Protein AF-A0A4Q9Q099-F1 (afdb_monomer)

pLDDT: mean 74.27, std 17.18, range [31.58, 96.56]

InterPro domains:
  IPR025533 Protein of unknown function DUF4419 [PF14388] (43-192)
  IPR025533 Protein of unknown function DUF4419 [PTHR31252] (24-192)

Mean predicted aligned error: 12.37 Å

Structure (mmCIF, N/CA/C/O backbone):
data_AF-A0A4Q9Q099-F1
#
_entry.id   AF-A0A4Q9Q099-F1
#
loop_
_atom_site.group_PDB
_atom_site.id
_atom_site.type_symbol
_atom_site.label_atom_id
_atom_site.label_alt_id
_atom_site.label_comp_id
_atom_site.label_asym_id
_atom_site.label_entity_id
_atom_site.label_seq_id
_atom_site.pdbx_PDB_ins_code
_atom_site.Cartn_x
_atom_site.Cartn_y
_atom_site.Cartn_z
_atom_site.occupancy
_atom_site.B_iso_or_equiv
_atom_site.auth_seq_id
_atom_site.auth_comp_id
_atom_site.auth_asym_id
_atom_site.auth_atom_id
_atom_site.pdbx_PDB_model_num
ATOM 1 N N . ALA A 1 1 ? 18.038 -22.508 12.839 1.00 43.00 1 ALA A N 1
ATOM 2 C CA . ALA A 1 1 ? 18.521 -22.745 11.457 1.00 43.00 1 ALA A CA 1
ATOM 3 C C . ALA A 1 1 ? 18.651 -21.398 10.743 1.00 43.00 1 ALA A C 1
ATOM 5 O O . ALA A 1 1 ? 18.256 -20.403 11.337 1.00 43.00 1 ALA A O 1
ATOM 6 N N . LYS A 1 2 ? 19.184 -21.335 9.512 1.00 40.06 2 LYS A N 1
ATOM 7 C CA . LYS A 1 2 ? 18.968 -20.150 8.663 1.00 40.06 2 LYS A CA 1
ATOM 8 C C . LYS A 1 2 ? 17.548 -20.233 8.101 1.00 40.06 2 LYS A C 1
ATOM 10 O O . LYS A 1 2 ? 17.231 -21.203 7.424 1.00 40.06 2 LYS A O 1
ATOM 15 N N . THR A 1 3 ? 16.726 -19.248 8.424 1.00 54.31 3 THR A N 1
ATOM 16 C CA . THR A 1 3 ? 15.370 -19.016 7.911 1.00 54.31 3 THR A CA 1
ATOM 17 C C . THR A 1 3 ? 15.388 -18.893 6.385 1.00 54.31 3 THR A C 1
ATOM 19 O O . THR A 1 3 ? 16.156 -18.113 5.815 1.00 54.31 3 THR A O 1
ATOM 22 N N . THR A 1 4 ? 14.547 -19.671 5.703 1.00 60.84 4 THR A N 1
ATOM 23 C CA . THR A 1 4 ? 14.434 -19.698 4.234 1.00 60.84 4 THR A CA 1
ATOM 24 C C . THR A 1 4 ? 12.967 -19.673 3.831 1.00 60.84 4 THR A C 1
ATOM 26 O O . THR A 1 4 ? 12.198 -20.510 4.288 1.00 60.84 4 THR A O 1
ATOM 29 N N . GLY A 1 5 ? 12.585 -18.735 2.963 1.00 82.62 5 GLY A N 1
ATOM 30 C CA . GLY A 1 5 ? 11.189 -18.499 2.590 1.00 82.62 5 GLY A CA 1
ATOM 31 C C . GLY A 1 5 ? 10.552 -17.339 3.357 1.00 82.62 5 GLY A C 1
ATOM 32 O O . GLY A 1 5 ? 11.255 -16.458 3.855 1.00 82.62 5 GLY A O 1
ATOM 33 N N . ALA A 1 6 ? 9.220 -17.339 3.449 1.00 86.56 6 ALA A N 1
ATOM 34 C CA . ALA A 1 6 ? 8.431 -16.236 4.009 1.00 86.56 6 ALA A CA 1
ATOM 35 C C . ALA A 1 6 ? 8.790 -15.877 5.468 1.00 86.56 6 ALA A C 1
ATOM 37 O O . ALA A 1 6 ? 8.694 -14.713 5.846 1.00 86.56 6 ALA A O 1
ATOM 38 N N . GLU A 1 7 ? 9.286 -16.830 6.264 1.00 89.00 7 GLU A N 1
ATOM 39 C CA . GLU A 1 7 ? 9.811 -16.568 7.614 1.00 89.00 7 GLU A CA 1
ATOM 40 C C . GLU A 1 7 ? 10.943 -15.531 7.610 1.00 89.00 7 GLU A C 1
ATOM 42 O O . GLU A 1 7 ? 10.960 -14.626 8.440 1.00 89.00 7 GLU A O 1
ATOM 47 N N . ARG A 1 8 ? 11.852 -15.598 6.626 1.00 88.12 8 ARG A N 1
ATOM 48 C CA . ARG A 1 8 ? 12.938 -14.619 6.471 1.00 88.12 8 ARG A CA 1
ATOM 49 C C . ARG A 1 8 ? 12.412 -13.247 6.038 1.00 88.12 8 ARG A C 1
ATOM 51 O O . ARG A 1 8 ? 12.994 -12.229 6.399 1.00 88.12 8 ARG A O 1
ATOM 58 N N . VAL A 1 9 ? 11.315 -13.209 5.279 1.00 88.94 9 VAL A N 1
ATOM 59 C CA . VAL A 1 9 ? 10.650 -11.952 4.896 1.00 88.94 9 VAL A CA 1
ATOM 60 C C . VAL A 1 9 ? 10.053 -11.285 6.138 1.00 88.94 9 VAL A C 1
ATOM 62 O O . VAL A 1 9 ? 10.291 -10.102 6.368 1.00 88.94 9 VAL A O 1
ATOM 65 N N . LEU A 1 10 ? 9.371 -12.059 6.989 1.00 88.38 10 LEU A N 1
ATOM 66 C CA . LEU A 1 10 ? 8.821 -11.594 8.265 1.00 88.38 10 LEU A CA 1
ATOM 67 C C . LEU A 1 10 ? 9.919 -11.149 9.249 1.00 88.38 10 LEU A C 1
ATOM 69 O O . LEU A 1 10 ? 9.796 -10.095 9.868 1.00 88.38 10 LEU A O 1
ATOM 73 N N . GLU A 1 11 ? 11.017 -11.898 9.348 1.00 90.31 11 GLU A N 1
ATOM 74 C CA . GLU A 1 11 ? 12.191 -11.562 10.163 1.00 90.31 11 GLU A CA 1
ATOM 75 C C . GLU A 1 11 ? 12.848 -10.233 9.755 1.00 90.31 11 GLU A C 1
ATOM 77 O O . GLU A 1 11 ? 13.199 -9.422 10.615 1.00 90.31 11 GLU A O 1
ATOM 82 N N . VAL A 1 12 ? 12.989 -9.983 8.449 1.00 88.56 12 VAL A N 1
ATOM 83 C CA . VAL A 1 12 ? 13.643 -8.775 7.917 1.00 88.56 12 VAL A CA 1
ATOM 84 C C . VAL A 1 12 ? 12.689 -7.577 7.809 1.00 88.56 12 VAL A C 1
ATOM 86 O O . VAL A 1 12 ? 13.168 -6.446 7.817 1.00 88.56 12 VAL A O 1
ATOM 89 N N . ALA A 1 13 ? 11.368 -7.776 7.791 1.00 87.62 13 ALA A N 1
ATOM 90 C CA . ALA A 1 13 ? 10.387 -6.684 7.826 1.00 87.62 13 ALA A CA 1
ATOM 91 C C . ALA A 1 13 ? 9.958 -6.286 9.255 1.00 87.62 13 ALA A C 1
ATOM 93 O O . ALA A 1 13 ? 9.818 -5.102 9.557 1.00 87.62 13 ALA A O 1
ATOM 94 N N . ALA A 1 14 ? 9.770 -7.263 10.149 1.00 87.31 14 ALA A N 1
ATOM 95 C CA . ALA A 1 14 ? 9.166 -7.098 11.475 1.00 87.31 14 ALA A CA 1
ATOM 96 C C . ALA A 1 14 ? 9.994 -7.817 12.560 1.00 87.31 14 ALA A C 1
ATOM 98 O O . ALA A 1 14 ? 9.528 -8.719 13.261 1.00 87.31 14 ALA A O 1
ATOM 99 N N . SER A 1 15 ? 11.265 -7.425 12.685 1.00 87.56 15 SER A N 1
ATOM 100 C CA . SER A 1 15 ? 12.277 -8.166 13.461 1.00 87.56 15 SER A CA 1
ATOM 101 C C . SER A 1 15 ? 11.974 -8.287 14.962 1.00 87.56 15 SER A C 1
ATOM 103 O O . SER A 1 15 ? 12.373 -9.266 15.597 1.00 87.56 15 SER A O 1
ATOM 105 N N . ALA A 1 16 ? 11.254 -7.323 15.543 1.00 88.38 16 ALA A N 1
ATOM 106 C CA . ALA A 1 16 ? 10.831 -7.363 16.942 1.00 88.38 16 ALA A CA 1
ATOM 107 C C . ALA A 1 16 ? 9.681 -8.360 17.168 1.00 88.38 16 ALA A C 1
ATOM 109 O O . ALA A 1 16 ? 9.701 -9.120 18.135 1.00 88.38 16 ALA A O 1
ATOM 110 N N . GLN A 1 17 ? 8.713 -8.390 16.249 1.00 86.25 17 GLN A N 1
ATOM 111 C CA . GLN A 1 17 ? 7.561 -9.289 16.261 1.00 86.25 17 GLN A CA 1
ATOM 112 C C . GLN A 1 17 ? 7.982 -10.731 15.954 1.00 86.25 17 GLN A C 1
ATOM 114 O O . GLN A 1 17 ? 7.511 -11.658 16.607 1.00 86.25 17 GLN A O 1
ATOM 119 N N . TRP A 1 18 ? 8.924 -10.929 15.025 1.00 88.25 18 TRP A N 1
ATOM 120 C CA . TRP A 1 18 ? 9.474 -12.247 14.697 1.00 88.25 18 TRP A CA 1
ATOM 121 C C . TRP A 1 18 ? 10.080 -12.956 15.917 1.00 88.25 18 TRP A C 1
ATOM 123 O O . TRP A 1 18 ? 9.808 -14.131 16.132 1.00 88.25 18 TRP A O 1
ATOM 133 N N . ARG A 1 19 ? 10.792 -12.235 16.795 1.00 88.94 19 ARG A N 1
ATOM 134 C CA . ARG A 1 19 ? 11.338 -12.786 18.058 1.00 88.94 19 ARG A CA 1
ATOM 135 C C . ARG A 1 19 ? 10.270 -13.268 19.050 1.00 88.94 19 ARG A C 1
ATOM 137 O O . ARG A 1 19 ? 10.606 -13.976 19.994 1.00 88.94 19 ARG A O 1
ATOM 144 N N . GLN A 1 20 ? 9.014 -12.861 18.866 1.00 90.19 20 GLN A N 1
ATOM 145 C CA . GLN A 1 20 ? 7.857 -13.292 19.659 1.00 90.19 20 GLN A CA 1
ATOM 146 C C . GLN A 1 20 ? 7.001 -14.333 18.910 1.00 90.19 20 GLN A C 1
ATOM 148 O O . GLN A 1 20 ? 6.075 -14.906 19.485 1.00 90.19 20 GLN A O 1
ATOM 153 N N . CYS A 1 21 ? 7.301 -14.598 17.636 1.00 86.81 21 CYS A N 1
ATOM 154 C CA . CYS A 1 21 ? 6.624 -15.590 16.814 1.00 86.81 21 CYS A CA 1
ATOM 155 C C . CYS A 1 21 ? 7.202 -16.989 17.083 1.00 86.81 21 CYS A C 1
ATOM 157 O O . CYS A 1 21 ? 8.417 -17.170 17.121 1.00 86.81 21 CYS A O 1
ATOM 159 N N . ARG A 1 22 ? 6.332 -17.990 17.272 1.00 87.12 22 ARG A N 1
ATOM 160 C CA . ARG A 1 22 ? 6.747 -19.387 17.511 1.00 87.12 22 ARG A CA 1
ATOM 161 C C . ARG A 1 22 ? 6.735 -20.250 16.247 1.00 87.12 22 ARG A C 1
ATOM 163 O O . ARG A 1 22 ? 7.582 -21.124 16.105 1.00 87.12 22 ARG A O 1
ATOM 170 N N . GLU A 1 23 ? 5.738 -20.056 15.389 1.00 86.56 23 GLU A N 1
ATOM 171 C CA . GLU A 1 23 ? 5.536 -20.780 14.131 1.00 86.56 23 GLU A CA 1
ATOM 172 C C . GLU A 1 23 ? 4.776 -19.865 13.155 1.00 86.56 23 GLU A C 1
ATOM 174 O O . GLU A 1 23 ? 3.820 -19.194 13.558 1.00 86.56 23 GLU A O 1
ATOM 179 N N . LEU A 1 24 ? 5.177 -19.830 11.880 1.00 86.50 24 LEU A N 1
ATOM 180 C CA . LEU A 1 24 ? 4.413 -19.161 10.825 1.00 86.50 24 LEU A CA 1
ATOM 181 C C . LEU A 1 24 ? 3.293 -20.100 10.349 1.00 86.50 24 LEU A C 1
ATOM 183 O O . LEU A 1 24 ? 3.561 -21.101 9.693 1.00 86.50 24 LEU A O 1
ATOM 187 N N . LEU A 1 25 ? 2.036 -19.795 10.690 1.00 85.75 25 LEU A N 1
ATOM 188 C CA . LEU A 1 25 ? 0.904 -20.695 10.412 1.00 85.75 25 LEU A CA 1
ATOM 189 C C . LEU A 1 25 ? 0.553 -20.802 8.919 1.00 85.75 25 LEU A C 1
ATOM 191 O O . LEU A 1 25 ? 0.256 -21.894 8.441 1.00 85.75 25 LEU A O 1
ATOM 195 N N . GLN A 1 26 ? 0.557 -19.673 8.204 1.00 85.69 26 GLN A N 1
ATOM 196 C CA . GLN A 1 26 ? 0.295 -19.552 6.765 1.00 85.69 26 GLN A CA 1
ATOM 197 C C . GLN A 1 26 ? 0.994 -18.301 6.211 1.00 85.69 26 GLN A C 1
ATOM 199 O O . GLN A 1 26 ? 1.337 -17.387 6.961 1.00 85.69 26 GLN A O 1
ATOM 204 N N . THR A 1 27 ? 1.152 -18.237 4.889 1.00 86.62 27 THR A N 1
ATOM 205 C CA . THR A 1 27 ? 1.602 -17.050 4.147 1.00 86.62 27 THR A CA 1
ATOM 206 C C . THR A 1 27 ? 0.806 -16.918 2.848 1.00 86.62 27 THR A C 1
ATOM 208 O O . THR A 1 27 ? 0.347 -17.922 2.306 1.00 86.62 27 THR A O 1
ATOM 211 N N . SER A 1 28 ? 0.643 -15.692 2.349 1.00 86.06 28 SER A N 1
ATOM 212 C CA . SER A 1 28 ? 0.123 -15.406 1.003 1.00 86.06 28 SER A CA 1
ATOM 213 C C . SER A 1 28 ? 1.225 -15.140 -0.029 1.00 86.06 28 SER A C 1
ATOM 215 O O . SER A 1 28 ? 0.910 -14.913 -1.189 1.00 86.06 28 SER A O 1
ATOM 217 N N . ILE A 1 29 ? 2.494 -15.126 0.395 1.00 88.00 29 ILE A N 1
ATOM 218 C CA . ILE A 1 29 ? 3.663 -14.960 -0.479 1.00 88.00 29 ILE A CA 1
ATOM 219 C C . ILE A 1 29 ? 3.903 -16.282 -1.214 1.00 88.00 29 ILE A C 1
ATOM 221 O O . ILE A 1 29 ? 4.114 -17.306 -0.554 1.00 88.00 29 ILE A O 1
ATOM 225 N N . ALA A 1 30 ? 3.894 -16.265 -2.545 1.00 87.69 30 ALA A N 1
ATOM 226 C CA . ALA A 1 30 ? 4.178 -17.443 -3.352 1.00 87.69 30 ALA A CA 1
ATOM 227 C C . ALA A 1 30 ? 5.699 -17.714 -3.419 1.00 87.69 30 ALA A C 1
ATOM 229 O O . ALA A 1 30 ? 6.499 -16.782 -3.272 1.00 87.69 30 ALA A O 1
ATOM 230 N N . PRO A 1 31 ? 6.146 -18.971 -3.614 1.00 85.31 31 PRO A N 1
ATOM 231 C CA . PRO A 1 31 ? 7.570 -19.299 -3.731 1.00 85.31 31 PRO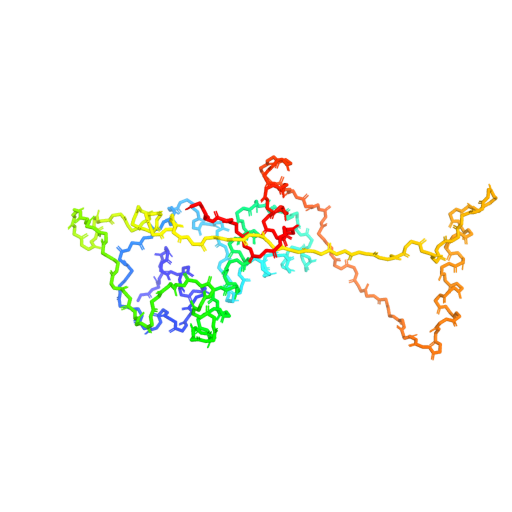 A CA 1
ATOM 232 C C . PRO A 1 31 ? 8.335 -18.468 -4.776 1.00 85.31 31 PRO A C 1
ATOM 234 O O . PRO A 1 31 ? 9.493 -18.117 -4.556 1.00 85.31 31 PRO A O 1
ATOM 237 N N . GLU A 1 32 ? 7.676 -18.134 -5.882 1.00 87.06 32 GLU A N 1
ATOM 238 C CA . GLU A 1 32 ? 8.164 -17.318 -6.995 1.00 87.06 32 GLU A CA 1
ATOM 239 C C . GLU A 1 32 ? 8.356 -15.828 -6.651 1.00 87.06 32 GLU A C 1
ATOM 241 O O . GLU A 1 32 ? 9.240 -15.186 -7.217 1.00 87.06 32 GLU A O 1
ATOM 246 N N . ASP A 1 33 ? 7.618 -15.281 -5.679 1.00 85.94 33 ASP A N 1
ATOM 247 C CA . ASP A 1 33 ? 7.778 -13.884 -5.242 1.00 85.94 33 ASP A CA 1
ATOM 248 C C . ASP A 1 33 ? 9.082 -13.679 -4.445 1.00 85.94 33 ASP A C 1
ATOM 250 O O . ASP A 1 33 ? 9.664 -12.589 -4.421 1.00 85.94 33 ASP A O 1
ATOM 254 N N . LEU A 1 34 ? 9.555 -14.733 -3.767 1.00 85.69 34 LEU A N 1
ATOM 255 C CA . LEU A 1 34 ? 10.629 -14.676 -2.766 1.00 85.69 34 LEU A CA 1
ATOM 256 C C . LEU A 1 34 ? 11.986 -14.208 -3.309 1.00 85.69 34 LEU A C 1
ATOM 258 O O . LEU A 1 34 ? 12.805 -13.728 -2.525 1.00 85.69 34 LEU A O 1
ATOM 262 N N . SER A 1 35 ? 12.254 -14.355 -4.611 1.00 84.44 35 SER A N 1
ATOM 263 C CA . SER A 1 35 ? 13.486 -13.843 -5.232 1.00 84.44 35 SER A CA 1
ATOM 264 C C . SER A 1 35 ? 13.453 -12.335 -5.475 1.00 84.44 35 SER A C 1
ATOM 266 O O . SER A 1 35 ? 14.510 -11.713 -5.577 1.00 84.44 35 SER A O 1
ATOM 268 N N . ASN A 1 36 ? 12.254 -11.759 -5.579 1.00 84.50 36 ASN A N 1
ATOM 269 C CA . ASN A 1 36 ? 12.029 -10.391 -6.045 1.00 84.50 36 ASN A CA 1
ATOM 270 C C . ASN A 1 36 ? 11.651 -9.456 -4.882 1.00 84.50 36 ASN A C 1
ATOM 272 O O . ASN A 1 36 ? 11.916 -8.255 -4.934 1.00 84.50 36 ASN A O 1
ATOM 276 N N . LEU A 1 37 ? 11.083 -10.006 -3.804 1.00 86.81 37 LEU A N 1
ATOM 277 C CA . LEU A 1 37 ? 10.764 -9.281 -2.576 1.00 86.81 37 LEU A CA 1
ATOM 278 C C . LEU A 1 37 ? 12.025 -8.814 -1.830 1.00 86.81 37 LEU A C 1
ATOM 280 O O . LEU A 1 37 ? 12.780 -9.621 -1.285 1.00 86.81 37 LEU A O 1
ATOM 284 N N . GLN A 1 38 ? 12.197 -7.495 -1.709 1.00 86.69 38 GLN A N 1
ATOM 285 C CA . GLN A 1 38 ? 13.147 -6.882 -0.774 1.00 86.69 38 GLN A CA 1
ATOM 286 C C . GLN A 1 38 ? 12.403 -6.338 0.460 1.00 86.69 38 GLN A C 1
ATOM 288 O O . GLN A 1 38 ? 11.899 -5.216 0.419 1.00 86.69 38 GLN A O 1
ATOM 293 N N . PRO A 1 39 ? 12.297 -7.110 1.562 1.00 84.69 39 PRO A N 1
ATOM 294 C CA . PRO A 1 39 ? 11.713 -6.617 2.807 1.00 84.69 39 PRO A CA 1
ATOM 295 C C . PRO A 1 39 ? 12.540 -5.470 3.400 1.00 84.69 39 PRO A C 1
ATOM 297 O O . PRO A 1 39 ? 13.758 -5.578 3.543 1.00 84.69 39 PRO A O 1
ATOM 300 N N . ALA A 1 40 ? 11.853 -4.404 3.806 1.00 83.19 40 ALA A N 1
ATOM 301 C CA . ALA A 1 40 ? 12.411 -3.270 4.536 1.00 83.19 40 ALA A CA 1
ATOM 302 C C . ALA A 1 40 ? 11.832 -3.210 5.960 1.00 83.19 40 ALA A C 1
ATOM 304 O O . ALA A 1 40 ? 10.688 -3.606 6.184 1.00 83.19 40 ALA A O 1
ATOM 305 N N . GLN A 1 41 ? 12.599 -2.683 6.919 1.00 78.31 41 GLN A N 1
ATOM 306 C CA . GLN A 1 41 ? 12.070 -2.330 8.243 1.00 78.31 41 GLN A CA 1
ATOM 307 C C . GLN A 1 41 ? 11.266 -1.023 8.126 1.00 78.31 41 GLN A C 1
ATOM 309 O O . GLN A 1 41 ? 11.755 -0.048 7.557 1.00 78.31 41 GLN A O 1
ATOM 314 N N . GLY A 1 42 ? 10.064 -0.976 8.706 1.00 78.25 42 GLY A N 1
ATOM 315 C CA . GLY A 1 42 ? 9.206 0.216 8.690 1.00 78.25 42 GLY A CA 1
ATOM 316 C C . GLY A 1 42 ? 8.181 0.215 7.551 1.00 78.25 42 GLY A C 1
ATOM 317 O O . GLY A 1 42 ? 7.582 -0.815 7.251 1.00 78.25 42 GLY A O 1
ATOM 318 N N . ASN A 1 43 ? 7.917 1.379 6.950 1.00 81.69 43 ASN A N 1
ATOM 319 C CA . ASN A 1 43 ? 6.912 1.510 5.892 1.00 81.69 43 ASN A CA 1
ATOM 320 C C . ASN A 1 43 ? 7.511 1.152 4.517 1.00 81.69 43 ASN A C 1
ATOM 322 O O . ASN A 1 43 ? 8.306 1.911 3.962 1.00 81.69 43 ASN A O 1
ATOM 326 N N . GLY A 1 44 ? 7.105 0.002 3.971 1.00 86.94 44 GLY A N 1
ATOM 327 C CA . GLY A 1 44 ? 7.645 -0.531 2.716 1.00 86.94 44 GLY A CA 1
ATOM 328 C C . GLY A 1 44 ? 7.407 0.353 1.488 1.00 86.94 44 GLY A C 1
ATOM 329 O O . GLY A 1 44 ? 8.284 0.431 0.636 1.00 86.94 44 GLY A O 1
ATOM 330 N N . PHE A 1 45 ? 6.281 1.069 1.411 1.00 89.50 45 PHE A N 1
ATOM 331 C CA . PHE A 1 45 ? 5.998 1.994 0.307 1.00 89.50 45 PHE A CA 1
ATOM 332 C C . PHE A 1 45 ? 6.922 3.213 0.345 1.00 89.50 45 PHE A C 1
ATOM 334 O O . PHE A 1 45 ? 7.552 3.540 -0.659 1.00 89.50 45 PHE A O 1
ATOM 341 N N . VAL A 1 46 ? 7.079 3.845 1.513 1.00 89.69 46 VAL A N 1
ATOM 342 C CA . VAL A 1 46 ? 7.995 4.983 1.676 1.00 89.69 46 VAL A CA 1
ATOM 343 C C . VAL A 1 46 ? 9.432 4.571 1.360 1.00 89.69 46 VAL A C 1
ATOM 345 O O . VAL A 1 46 ? 10.094 5.277 0.604 1.00 89.69 46 VAL A O 1
ATOM 348 N N . GLU A 1 47 ? 9.920 3.423 1.847 1.00 90.44 47 GLU A N 1
ATOM 349 C CA . GLU A 1 47 ? 11.289 3.003 1.516 1.00 90.44 47 GLU A CA 1
ATOM 350 C C . GLU A 1 47 ? 11.436 2.497 0.068 1.00 90.44 47 GLU A C 1
ATOM 352 O O . GLU A 1 47 ? 12.524 2.621 -0.489 1.00 90.44 47 GLU A O 1
ATOM 357 N N . ALA A 1 48 ? 10.371 2.035 -0.598 1.00 92.38 48 ALA A N 1
ATOM 358 C CA . ALA A 1 48 ? 10.385 1.765 -2.040 1.00 92.38 48 ALA A CA 1
ATOM 359 C C . ALA A 1 48 ? 10.522 3.061 -2.861 1.00 92.38 48 ALA A C 1
ATOM 361 O O . ALA A 1 48 ? 11.411 3.151 -3.711 1.00 92.38 48 ALA A O 1
ATOM 362 N N . VAL A 1 49 ? 9.720 4.093 -2.560 1.00 91.75 49 VAL A N 1
ATOM 363 C CA . VAL A 1 49 ? 9.819 5.428 -3.186 1.00 91.75 49 VAL A CA 1
ATOM 364 C C . VAL A 1 49 ? 11.198 6.038 -2.928 1.00 91.75 49 VAL A C 1
ATOM 366 O O . VAL A 1 49 ? 11.872 6.479 -3.861 1.00 91.75 49 VAL A O 1
ATOM 369 N N . LEU A 1 50 ? 11.661 6.008 -1.675 1.00 90.31 50 LEU A N 1
ATOM 370 C CA . LEU A 1 50 ? 12.980 6.503 -1.298 1.00 90.31 50 LEU A CA 1
ATOM 371 C C . LEU A 1 50 ? 14.102 5.702 -1.967 1.00 90.31 50 LEU A C 1
ATOM 373 O O . LEU A 1 50 ? 15.068 6.305 -2.417 1.00 90.31 50 LEU A O 1
ATOM 377 N N . THR A 1 51 ? 13.998 4.376 -2.081 1.00 90.00 51 THR A N 1
ATOM 378 C CA . THR A 1 51 ? 14.990 3.552 -2.794 1.00 90.00 51 THR A CA 1
ATOM 379 C C . THR A 1 51 ? 15.031 3.904 -4.277 1.00 90.00 51 THR A C 1
ATOM 381 O O . THR A 1 51 ? 16.121 4.095 -4.814 1.00 90.00 51 THR A O 1
ATOM 384 N N . ALA A 1 52 ? 13.875 4.055 -4.930 1.00 91.50 52 ALA A N 1
ATOM 385 C CA . ALA A 1 52 ? 13.804 4.442 -6.335 1.00 91.50 52 ALA A CA 1
ATOM 386 C C . ALA A 1 52 ? 14.406 5.834 -6.581 1.00 91.50 52 ALA A C 1
ATOM 388 O O . ALA A 1 52 ? 15.192 6.002 -7.511 1.00 91.50 52 ALA A O 1
ATOM 389 N N . TYR A 1 53 ? 14.127 6.794 -5.695 1.00 88.19 53 TYR A N 1
ATOM 390 C CA . TYR A 1 53 ? 14.701 8.140 -5.718 1.00 88.19 53 TYR A CA 1
ATOM 391 C C . TYR A 1 53 ? 16.222 8.145 -5.471 1.00 88.19 53 TYR A C 1
ATOM 393 O O . TYR A 1 53 ? 16.969 8.726 -6.256 1.00 88.19 53 TYR A O 1
ATOM 401 N N . LYS A 1 54 ? 16.697 7.445 -4.426 1.00 86.19 54 LYS A N 1
ATOM 402 C CA . LYS A 1 54 ? 18.122 7.312 -4.051 1.00 86.19 54 LYS A CA 1
ATOM 403 C C . LYS A 1 54 ? 18.964 6.576 -5.106 1.00 86.19 54 LYS A C 1
ATOM 405 O O . LYS A 1 54 ? 20.176 6.763 -5.129 1.00 86.19 54 LYS A O 1
ATOM 410 N N . ARG A 1 55 ? 18.365 5.679 -5.904 1.00 88.19 55 ARG A N 1
ATOM 411 C CA . ARG A 1 55 ? 19.081 4.763 -6.821 1.00 88.19 55 ARG A CA 1
ATOM 412 C C . ARG A 1 55 ? 18.718 4.910 -8.298 1.00 88.19 55 ARG A C 1
ATOM 414 O O . ARG A 1 55 ? 19.191 4.115 -9.103 1.00 88.19 55 ARG A O 1
ATOM 421 N N . HIS A 1 56 ? 17.890 5.888 -8.656 1.00 89.38 56 HIS A N 1
ATOM 422 C CA . HIS A 1 56 ? 17.388 6.077 -10.019 1.00 89.38 56 HIS A CA 1
ATOM 423 C C . HIS A 1 56 ? 16.712 4.822 -10.604 1.00 89.38 56 HIS A C 1
ATOM 425 O O . HIS A 1 56 ? 16.921 4.471 -11.764 1.00 89.38 56 HIS A O 1
ATOM 431 N N . HIS A 1 57 ? 15.893 4.123 -9.812 1.00 92.69 57 HIS A N 1
ATOM 432 C CA . HIS A 1 57 ? 15.062 3.042 -10.350 1.00 92.69 57 HIS A CA 1
ATOM 433 C C . HIS A 1 57 ? 13.774 3.616 -10.948 1.00 92.69 57 HIS A C 1
ATOM 435 O O . HIS A 1 57 ? 13.175 4.529 -10.378 1.00 92.69 57 HIS A O 1
ATOM 441 N N . HIS A 1 58 ? 13.305 3.031 -12.051 1.00 94.75 58 HIS A N 1
ATOM 442 C CA . HIS A 1 58 ? 11.924 3.210 -12.497 1.00 94.75 58 HIS A CA 1
ATOM 443 C C . HIS A 1 58 ? 10.982 2.697 -11.402 1.00 94.75 58 HIS A C 1
ATOM 445 O O . HIS A 1 58 ? 11.141 1.571 -10.925 1.00 94.75 58 HIS A O 1
ATOM 451 N N . LEU A 1 59 ? 10.033 3.528 -10.979 1.00 95.44 59 LEU A N 1
ATOM 452 C CA . LEU A 1 59 ? 9.112 3.206 -9.895 1.00 95.44 59 LEU A CA 1
ATOM 453 C C . LEU A 1 59 ? 7.779 2.752 -10.483 1.00 95.44 59 LEU A C 1
ATOM 455 O O . LEU A 1 59 ? 7.108 3.531 -11.155 1.00 95.44 59 LEU A O 1
ATOM 459 N N . VAL A 1 60 ? 7.386 1.512 -10.211 1.00 96.25 60 VAL A N 1
ATOM 460 C CA . VAL A 1 60 ? 6.034 1.020 -10.500 1.00 96.25 60 VAL A CA 1
ATOM 461 C C . VAL A 1 60 ? 5.191 1.171 -9.235 1.00 96.25 60 VAL A C 1
ATOM 463 O O . VAL A 1 60 ? 5.674 0.858 -8.147 1.00 96.25 60 VAL A O 1
ATOM 466 N N . ILE A 1 61 ? 3.963 1.675 -9.366 1.00 95.00 61 ILE A N 1
ATOM 467 C CA . ILE A 1 61 ? 3.013 1.825 -8.256 1.00 95.00 61 ILE A CA 1
ATOM 468 C C . ILE A 1 61 ? 1.628 1.367 -8.710 1.00 95.00 61 ILE A C 1
ATOM 470 O O . ILE A 1 61 ? 1.150 1.798 -9.762 1.00 95.00 61 ILE A O 1
ATOM 474 N N . ARG A 1 62 ? 0.944 0.563 -7.894 1.00 95.62 62 ARG A N 1
ATOM 475 C CA . ARG A 1 62 ? -0.484 0.256 -8.047 1.00 95.62 62 ARG A CA 1
ATOM 476 C C . ARG A 1 62 ? -1.356 1.163 -7.170 1.00 95.62 62 ARG A C 1
ATOM 478 O O . ARG A 1 62 ? -0.900 1.610 -6.114 1.00 95.62 62 ARG A O 1
ATOM 485 N N . PRO A 1 63 ? -2.645 1.355 -7.513 1.00 92.00 63 PRO A N 1
ATOM 486 C CA . PRO A 1 63 ? -3.601 2.027 -6.632 1.00 92.00 63 PRO A CA 1
ATOM 487 C C . PRO A 1 63 ? -3.671 1.357 -5.250 1.00 92.00 63 PRO A C 1
ATOM 489 O O . PRO A 1 63 ? -3.799 2.034 -4.230 1.00 92.00 63 PRO A O 1
ATOM 492 N N . ASP A 1 64 ? -3.525 0.028 -5.210 1.00 92.06 64 ASP A N 1
ATOM 493 C CA . ASP A 1 64 ? -3.493 -0.764 -3.979 1.00 92.06 64 ASP A CA 1
ATOM 494 C C . ASP A 1 64 ? -2.340 -0.369 -3.044 1.00 92.06 64 ASP A C 1
ATOM 496 O O . ASP A 1 64 ? -2.565 -0.210 -1.846 1.00 92.06 64 ASP A O 1
ATOM 500 N N . ASP A 1 65 ? -1.124 -0.173 -3.568 1.00 91.38 65 ASP A N 1
ATOM 501 C CA . ASP A 1 65 ? 0.075 0.094 -2.759 1.00 91.38 65 ASP A CA 1
ATOM 502 C C . ASP A 1 65 ? -0.051 1.429 -2.015 1.00 91.38 65 ASP A C 1
ATOM 504 O O . ASP A 1 65 ? 0.221 1.529 -0.813 1.00 91.38 65 ASP A O 1
ATOM 508 N N . ALA A 1 66 ? -0.530 2.452 -2.727 1.00 88.25 66 ALA A N 1
ATOM 509 C CA . ALA A 1 66 ? -0.821 3.764 -2.166 1.00 88.25 66 ALA A CA 1
ATOM 510 C C . ALA A 1 66 ? -1.967 3.687 -1.140 1.00 88.25 66 ALA A C 1
ATOM 512 O O . ALA A 1 66 ? -1.838 4.193 -0.022 1.00 88.25 66 ALA A O 1
ATOM 513 N N . TRP A 1 67 ? -3.069 3.007 -1.474 1.00 88.50 67 TRP A N 1
ATOM 514 C CA . TRP A 1 67 ? -4.242 2.909 -0.602 1.00 88.50 67 TRP A CA 1
ATOM 515 C C . TRP A 1 67 ? -3.967 2.120 0.689 1.00 88.50 67 TRP A C 1
ATOM 517 O O . TRP A 1 67 ? -4.335 2.568 1.776 1.00 88.50 67 TRP A O 1
ATOM 527 N N . ILE A 1 68 ? -3.255 0.992 0.608 1.00 87.75 68 ILE A N 1
ATOM 528 C CA . ILE A 1 68 ? -2.827 0.203 1.776 1.00 87.75 68 ILE A CA 1
ATOM 529 C C . ILE A 1 68 ? -1.886 1.025 2.666 1.00 87.75 68 ILE A C 1
ATOM 531 O O . ILE A 1 68 ? -1.979 0.949 3.894 1.00 87.75 68 ILE A O 1
ATOM 535 N N . SER A 1 69 ? -1.022 1.854 2.079 1.00 85.25 69 SER A N 1
ATOM 536 C CA . SER A 1 69 ? -0.101 2.717 2.831 1.00 85.25 69 SER A CA 1
ATOM 537 C C . SER A 1 69 ? -0.825 3.820 3.605 1.00 85.25 69 SER A C 1
ATOM 539 O O . SER A 1 69 ? -0.509 4.044 4.776 1.00 85.25 69 SER A O 1
ATOM 541 N N . ILE A 1 70 ? -1.840 4.443 2.998 1.00 83.69 70 ILE A N 1
ATOM 542 C CA . ILE A 1 70 ? -2.735 5.409 3.658 1.00 83.69 70 ILE A CA 1
ATOM 543 C C . ILE A 1 70 ? -3.500 4.726 4.801 1.00 83.69 70 ILE A C 1
ATOM 545 O O . ILE A 1 70 ? -3.448 5.184 5.945 1.00 83.69 70 ILE A O 1
ATOM 549 N N . LEU A 1 71 ? -4.145 3.585 4.526 1.00 83.50 71 LEU A N 1
ATOM 550 C CA . LEU A 1 71 ? -4.894 2.825 5.534 1.00 83.50 71 LEU A CA 1
ATOM 551 C C . LEU A 1 71 ? -4.014 2.336 6.694 1.00 83.50 71 LEU A C 1
ATOM 553 O O . LEU A 1 71 ? -4.489 2.271 7.825 1.00 83.50 71 LEU A O 1
ATOM 557 N N . SER A 1 72 ? -2.737 2.032 6.448 1.00 82.00 72 SER A N 1
ATOM 558 C CA . SER A 1 72 ? -1.797 1.612 7.495 1.00 82.00 72 SER A CA 1
ATOM 559 C C . SER A 1 72 ? -1.543 2.723 8.517 1.00 82.00 72 SER A C 1
ATOM 561 O O . SER A 1 72 ? -1.578 2.464 9.720 1.00 82.00 72 SER A O 1
ATOM 563 N N . GLN A 1 73 ? -1.346 3.966 8.060 1.00 80.88 73 GLN A N 1
ATOM 564 C CA . GLN A 1 73 ? -1.152 5.112 8.957 1.00 80.88 73 GLN A CA 1
ATOM 565 C C . GLN A 1 73 ? -2.452 5.497 9.674 1.00 80.88 73 GLN A C 1
ATOM 567 O O . GLN A 1 73 ? -2.446 5.699 10.890 1.00 80.88 73 GLN A O 1
ATOM 572 N N . LEU A 1 74 ? -3.581 5.501 8.953 1.00 79.94 74 LEU A N 1
ATOM 573 C CA . LEU A 1 74 ? -4.905 5.712 9.545 1.00 79.94 74 LEU A CA 1
ATOM 574 C C . LEU A 1 74 ? -5.190 4.686 10.653 1.00 79.94 74 LEU A C 1
ATOM 576 O O . LEU A 1 74 ? -5.648 5.055 11.729 1.00 79.94 74 LEU A O 1
ATOM 580 N N . ASN A 1 75 ? -4.860 3.410 10.435 1.00 80.19 75 ASN A N 1
ATOM 581 C CA . ASN A 1 75 ? -5.024 2.358 11.434 1.00 80.19 75 ASN A CA 1
ATOM 582 C C . ASN A 1 75 ? -4.192 2.612 12.705 1.00 80.19 75 ASN A C 1
ATOM 584 O O . ASN A 1 75 ? -4.712 2.411 13.802 1.00 80.19 75 ASN A O 1
ATOM 588 N N . PHE A 1 76 ? -2.938 3.068 12.600 1.00 80.31 76 PHE A N 1
ATOM 589 C CA . PHE A 1 76 ? -2.149 3.410 13.792 1.00 80.31 76 PHE A CA 1
ATOM 590 C C . PHE A 1 76 ? -2.782 4.563 14.582 1.00 80.31 76 PHE A C 1
ATOM 592 O O . PHE A 1 76 ? -2.940 4.445 15.797 1.00 80.31 76 PHE A O 1
ATOM 599 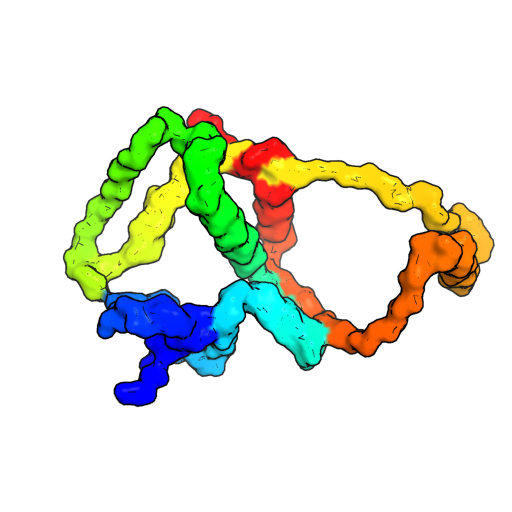N N . TYR A 1 77 ? -3.215 5.625 13.897 1.00 78.75 77 TYR A N 1
ATOM 600 C CA . TYR A 1 77 ? -3.883 6.765 14.530 1.00 78.75 77 TYR A CA 1
ATOM 601 C C . TYR A 1 77 ? -5.203 6.363 15.212 1.00 78.75 77 TYR A C 1
ATOM 603 O O . TYR A 1 77 ? -5.414 6.658 16.388 1.00 78.75 77 TYR A O 1
ATOM 611 N N . VAL A 1 78 ? -6.055 5.598 14.520 1.00 76.31 78 VAL A N 1
ATOM 612 C CA . VAL A 1 78 ? -7.348 5.129 15.050 1.00 76.31 78 VAL A CA 1
ATOM 613 C C . VAL A 1 78 ? -7.183 4.204 16.259 1.00 76.31 78 VAL A C 1
ATOM 615 O O . VAL A 1 78 ? -7.993 4.267 17.178 1.00 76.31 78 VAL A O 1
ATOM 618 N N . ASN A 1 79 ? -6.134 3.374 16.313 1.00 79.94 79 ASN A N 1
ATOM 619 C CA . ASN A 1 79 ? -5.873 2.536 17.491 1.00 79.94 79 ASN A CA 1
ATOM 620 C C . ASN A 1 79 ? -5.286 3.328 18.673 1.00 79.94 79 ASN A C 1
ATOM 622 O O . ASN A 1 79 ? -5.560 2.970 19.818 1.00 79.94 79 ASN A O 1
ATOM 626 N N . ALA A 1 80 ? -4.513 4.391 18.424 1.00 84.00 80 ALA A N 1
ATOM 627 C CA . ALA A 1 80 ? -3.995 5.265 19.479 1.00 84.00 80 ALA A CA 1
ATOM 628 C C . ALA A 1 80 ? -5.108 6.105 20.137 1.00 84.00 80 ALA A C 1
ATOM 630 O O . ALA A 1 80 ? -5.149 6.216 21.359 1.00 84.00 80 ALA A O 1
ATOM 631 N N . HIS A 1 81 ? -6.046 6.617 19.335 1.00 78.38 81 HIS A N 1
ATOM 632 C CA . HIS A 1 81 ? -7.138 7.506 19.759 1.00 78.38 81 HIS A CA 1
ATOM 633 C C . HIS A 1 81 ? -8.510 6.796 19.793 1.00 78.38 81 HIS A C 1
ATOM 635 O O . HIS A 1 81 ? -9.555 7.392 19.532 1.00 78.38 81 HIS A O 1
ATOM 641 N N . ALA A 1 82 ? -8.522 5.492 20.092 1.00 76.56 82 ALA A N 1
ATOM 642 C CA . ALA A 1 82 ? -9.671 4.609 19.853 1.00 76.56 82 ALA A CA 1
ATOM 643 C C . ALA A 1 82 ? -10.967 4.977 20.603 1.00 76.56 82 ALA A C 1
ATOM 645 O O . ALA A 1 82 ? -12.058 4.681 20.115 1.00 76.56 82 ALA A O 1
ATOM 646 N N . GLU A 1 83 ? -10.870 5.605 21.779 1.00 81.25 83 GLU A N 1
ATOM 647 C CA . GLU A 1 83 ? -12.043 6.055 22.543 1.00 81.25 83 GLU A CA 1
ATOM 648 C C . GLU A 1 83 ? -12.501 7.463 22.132 1.00 81.25 83 GLU A C 1
ATOM 650 O O . GLU A 1 83 ? -13.704 7.696 22.031 1.00 81.25 83 GLU A O 1
ATOM 655 N N . GLU A 1 84 ? -11.569 8.368 21.806 1.00 82.50 84 GLU A N 1
ATOM 656 C CA . GLU A 1 84 ? -11.862 9.705 21.257 1.00 82.50 84 GLU A CA 1
ATOM 657 C C . GLU A 1 84 ? -12.616 9.597 19.923 1.00 82.50 84 GLU A C 1
ATOM 659 O O . GLU A 1 84 ? -13.605 10.287 19.687 1.00 82.50 84 GLU A O 1
ATOM 664 N N . LEU A 1 85 ? -12.177 8.670 19.068 1.00 71.06 85 LEU A N 1
ATOM 665 C CA . LEU A 1 85 ? -12.726 8.443 17.733 1.00 71.06 85 LEU A CA 1
ATOM 666 C C . LEU A 1 85 ? -13.886 7.434 17.709 1.00 71.06 85 LEU A C 1
ATOM 668 O O . LEU A 1 85 ? -14.447 7.178 16.642 1.00 71.06 85 LEU A O 1
ATOM 672 N N . ARG A 1 86 ? -14.276 6.848 18.853 1.00 70.69 86 ARG A N 1
ATOM 673 C CA . ARG A 1 86 ? -15.267 5.755 18.924 1.00 70.69 86 ARG A CA 1
ATOM 674 C C . ARG A 1 86 ? -16.565 6.088 18.186 1.00 70.69 86 ARG A C 1
ATOM 676 O O . ARG A 1 86 ? -17.056 5.264 17.416 1.00 70.69 86 ARG A O 1
ATOM 683 N N . SER A 1 87 ? -17.091 7.291 18.402 1.00 69.88 87 SER A N 1
ATOM 684 C CA . SER A 1 87 ? -18.328 7.807 17.796 1.00 69.88 87 SER A CA 1
ATOM 685 C C . SER A 1 87 ? -18.286 7.890 16.266 1.00 69.88 87 SER A C 1
ATOM 687 O O . SER A 1 87 ? -19.334 7.798 15.632 1.00 69.88 87 SER A O 1
ATOM 689 N N . HIS A 1 88 ? -17.097 8.018 15.670 1.00 65.44 88 HIS A N 1
ATOM 690 C CA . HIS A 1 88 ? -16.910 8.080 14.219 1.00 65.44 88 HIS A CA 1
ATOM 691 C C . HIS A 1 88 ? -16.909 6.692 13.556 1.00 65.44 88 HIS A C 1
ATOM 693 O O . HIS A 1 88 ? -17.151 6.599 12.355 1.00 65.44 88 HIS A O 1
ATOM 699 N N . PHE A 1 89 ? -16.668 5.616 14.320 1.00 66.56 89 PHE A N 1
ATOM 700 C CA . PHE A 1 89 ? -16.506 4.259 13.781 1.00 66.56 89 PHE A CA 1
ATOM 701 C C . PHE A 1 89 ? -17.548 3.241 14.272 1.00 66.56 89 PHE A C 1
ATOM 703 O O . PHE A 1 89 ? -17.936 2.360 13.501 1.00 66.56 89 PHE A O 1
ATOM 710 N N . VAL A 1 90 ? -18.020 3.317 15.526 1.00 61.94 90 VAL A N 1
ATOM 711 C CA . VAL A 1 90 ? -18.962 2.334 16.099 1.00 61.94 90 VAL A CA 1
ATOM 712 C C . VAL A 1 90 ? -20.020 2.951 17.020 1.00 61.94 90 VAL A C 1
ATOM 714 O O . VAL A 1 90 ? -19.725 3.663 17.974 1.00 61.94 90 VAL A O 1
ATOM 717 N N . ALA A 1 91 ? -21.280 2.563 16.812 1.00 68.44 91 ALA A N 1
ATOM 718 C CA . ALA A 1 91 ? -22.430 3.019 17.601 1.00 68.44 91 ALA A CA 1
ATOM 719 C C . ALA A 1 91 ? -22.583 2.324 18.979 1.00 68.44 91 ALA A C 1
ATOM 721 O O . ALA A 1 91 ? -23.684 2.260 19.522 1.00 68.44 91 ALA A O 1
ATOM 722 N N . HIS A 1 92 ? -21.514 1.743 19.541 1.00 67.06 92 HIS A N 1
ATOM 723 C CA . HIS A 1 92 ? -21.562 1.002 20.808 1.00 67.06 92 HIS A CA 1
ATOM 724 C C . HIS A 1 92 ? -20.405 1.360 21.754 1.00 67.06 92 HIS A C 1
ATOM 726 O O . HIS A 1 92 ? -19.239 1.381 21.359 1.00 67.06 92 HIS A O 1
ATOM 732 N N . GLY A 1 93 ? -20.728 1.593 23.033 1.00 68.88 93 GLY A N 1
ATOM 733 C CA . GLY A 1 93 ? -19.766 2.016 24.064 1.00 68.88 93 GLY A CA 1
ATOM 734 C C . GLY A 1 93 ? -18.755 0.945 24.500 1.00 68.88 93 GLY A C 1
ATOM 735 O O . GLY A 1 93 ? -17.667 1.278 24.952 1.00 68.88 93 GLY A O 1
ATOM 736 N N . ALA A 1 94 ? -19.081 -0.339 24.332 1.00 73.25 94 ALA A N 1
ATOM 737 C CA . ALA A 1 94 ? -18.177 -1.459 24.612 1.00 73.25 94 ALA A CA 1
ATOM 738 C C . ALA A 1 94 ? -17.476 -1.961 23.332 1.00 73.25 94 ALA A C 1
ATOM 740 O O . ALA A 1 94 ? -17.719 -1.456 22.232 1.00 73.25 94 ALA A O 1
ATOM 741 N N . LYS A 1 95 ? -16.632 -2.995 23.439 1.00 74.31 95 LYS A N 1
ATOM 742 C CA . LYS A 1 95 ? -16.212 -3.795 22.275 1.00 74.31 95 LYS A CA 1
ATOM 743 C C . LYS A 1 95 ? -17.285 -4.848 21.982 1.00 74.31 95 LYS A C 1
ATOM 745 O O . LYS A 1 95 ? -17.632 -5.627 22.865 1.00 74.31 95 LYS A O 1
ATOM 750 N N . LYS A 1 96 ? -17.808 -4.879 20.754 1.00 69.25 96 LYS A N 1
ATOM 751 C CA . LYS A 1 96 ? -18.741 -5.916 20.288 1.00 69.25 96 LYS A CA 1
ATOM 752 C C . LYS A 1 96 ? -17.946 -7.086 19.707 1.00 69.25 96 LYS A C 1
ATOM 754 O O . LYS A 1 96 ? -17.065 -6.868 18.880 1.00 69.25 96 LYS A O 1
ATOM 759 N N . LEU A 1 97 ? -18.264 -8.315 20.112 1.00 72.12 97 LEU A N 1
ATOM 760 C CA . LEU A 1 97 ? -17.714 -9.507 19.465 1.00 72.12 97 LEU A CA 1
ATOM 761 C C . LEU A 1 97 ? -18.323 -9.653 18.063 1.00 72.12 97 LEU A C 1
ATOM 763 O O . LEU A 1 97 ? -19.547 -9.647 17.914 1.00 72.12 97 LEU A O 1
ATOM 767 N N . LEU A 1 98 ? -17.467 -9.795 17.052 1.00 65.31 98 LEU A N 1
ATOM 768 C CA . LEU A 1 98 ? -17.851 -10.034 15.665 1.00 65.31 98 LEU A CA 1
ATOM 769 C C . LEU A 1 98 ? -17.224 -11.356 15.209 1.00 65.31 98 LEU A C 1
ATOM 771 O O . LEU A 1 98 ? -16.022 -11.440 14.969 1.00 65.31 98 LEU A O 1
ATOM 775 N N . THR A 1 99 ? -18.048 -12.402 15.159 1.00 73.69 99 THR A N 1
ATOM 776 C CA . THR A 1 99 ? -17.623 -13.777 14.868 1.00 73.69 99 THR A CA 1
ATOM 777 C C . THR A 1 99 ? -18.019 -14.160 13.449 1.00 73.69 99 THR A C 1
ATOM 779 O O . THR A 1 99 ? -19.206 -14.184 13.129 1.00 73.69 99 THR A O 1
ATOM 782 N N . VAL A 1 100 ? -17.037 -14.526 12.624 1.00 75.12 100 VAL A N 1
ATOM 783 C CA . VAL A 1 100 ? -17.257 -15.136 11.305 1.00 75.12 100 VAL A CA 1
ATOM 784 C C . VAL A 1 100 ? -16.966 -16.640 11.427 1.00 75.12 100 VAL A C 1
ATOM 786 O O . VAL A 1 100 ? -15.827 -16.995 11.738 1.00 75.12 100 VAL A O 1
ATOM 789 N N . PRO A 1 101 ? -17.954 -17.538 11.245 1.00 78.56 101 PRO A N 1
ATOM 790 C CA . PRO A 1 101 ? -17.730 -18.979 11.331 1.00 78.56 101 PRO A CA 1
ATOM 791 C C . PRO A 1 101 ? -16.901 -19.486 10.142 1.00 78.56 101 PRO A C 1
ATOM 793 O O . PRO A 1 101 ? -17.018 -18.985 9.025 1.00 78.56 101 PRO A O 1
ATOM 796 N N . ALA A 1 102 ? -16.075 -20.507 10.376 1.00 84.56 102 ALA A N 1
ATOM 797 C CA . ALA A 1 102 ? -15.171 -21.066 9.374 1.00 84.56 102 ALA A CA 1
ATOM 798 C C . ALA A 1 102 ? -15.036 -22.588 9.524 1.00 84.56 102 ALA A C 1
ATOM 800 O O . ALA A 1 102 ? -15.104 -23.113 10.634 1.00 84.56 102 ALA A O 1
ATOM 801 N N . VAL A 1 103 ? -14.803 -23.288 8.411 1.00 85.31 103 VAL A N 1
ATOM 802 C CA . VAL A 1 103 ? -14.562 -24.740 8.377 1.00 85.31 103 VAL A CA 1
ATOM 803 C C . VAL A 1 103 ? -13.097 -24.997 8.029 1.00 85.31 103 VAL A C 1
ATOM 805 O O . VAL A 1 103 ? -12.583 -24.442 7.059 1.00 85.31 103 VAL A O 1
ATOM 808 N N . GLY A 1 104 ? -12.422 -25.835 8.818 1.00 85.81 104 GLY A N 1
ATOM 809 C CA . GLY A 1 104 ? -11.022 -26.208 8.616 1.00 85.81 104 GLY A CA 1
ATOM 810 C C . GLY A 1 104 ? -10.262 -26.394 9.929 1.00 85.81 104 GLY A C 1
ATOM 811 O O . GLY A 1 104 ? -10.841 -26.401 11.012 1.00 85.81 104 GLY A O 1
ATOM 812 N N . THR A 1 105 ? -8.942 -26.534 9.826 1.00 86.62 105 THR A N 1
ATOM 813 C CA . THR A 1 105 ? -8.005 -26.530 10.962 1.00 86.62 105 THR A CA 1
ATOM 814 C C . THR A 1 105 ? -7.238 -25.206 11.008 1.00 86.62 105 THR A C 1
ATOM 816 O O . THR A 1 105 ? -7.254 -24.453 10.033 1.00 86.62 105 THR A O 1
ATOM 819 N N . ARG A 1 106 ? -6.465 -24.954 12.077 1.00 82.50 106 ARG A N 1
ATOM 820 C CA . ARG A 1 106 ? -5.570 -23.778 12.163 1.00 82.50 106 ARG A CA 1
ATOM 821 C C . ARG A 1 106 ? -4.547 -23.666 11.021 1.00 82.50 106 ARG A C 1
ATOM 823 O O . ARG A 1 106 ? -4.025 -22.582 10.797 1.00 82.50 106 ARG A O 1
ATOM 830 N N . TYR A 1 107 ? -4.279 -24.768 10.317 1.00 82.06 107 TYR A N 1
ATOM 831 C CA . TYR A 1 107 ? -3.366 -24.830 9.175 1.00 82.06 107 TYR A CA 1
ATOM 832 C C . TYR A 1 107 ? -4.082 -24.779 7.814 1.00 82.06 107 TYR A C 1
ATOM 834 O O . TYR A 1 107 ? -3.447 -24.466 6.813 1.00 82.06 107 TYR A O 1
ATOM 842 N N . THR A 1 108 ? -5.390 -25.062 7.753 1.00 84.69 108 THR A N 1
ATOM 843 C CA . THR A 1 108 ? -6.139 -25.223 6.485 1.00 84.69 108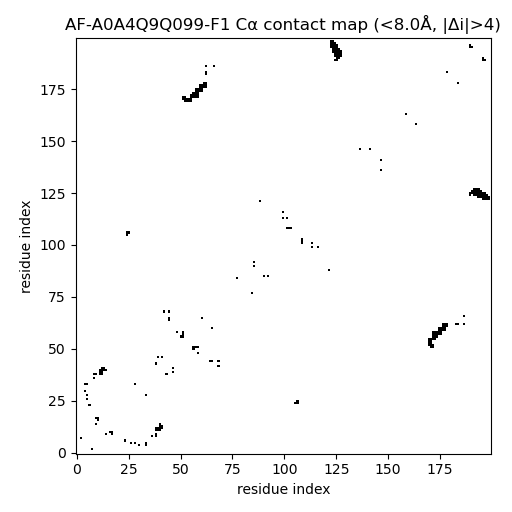 THR A CA 1
ATOM 844 C C . THR A 1 108 ? -7.290 -24.233 6.277 1.00 84.69 108 THR A C 1
ATOM 846 O O . THR A 1 108 ? -7.867 -24.198 5.194 1.00 84.69 108 THR A O 1
ATOM 849 N N . VAL A 1 109 ? -7.630 -23.410 7.273 1.00 86.31 109 VAL A N 1
ATOM 850 C CA . VAL A 1 109 ? -8.620 -22.328 7.131 1.00 86.31 109 VAL A CA 1
ATOM 851 C C . VAL A 1 109 ? -8.061 -21.158 6.304 1.00 86.31 109 VAL A C 1
ATOM 853 O O . VAL A 1 109 ? -6.878 -20.846 6.395 1.00 86.31 109 VAL A O 1
ATOM 856 N N . ASN A 1 110 ? -8.892 -20.487 5.499 1.00 83.50 110 ASN A N 1
ATOM 857 C CA . ASN A 1 110 ? -8.468 -19.358 4.659 1.00 83.50 110 ASN A CA 1
ATOM 858 C C . ASN A 1 110 ? -8.690 -18.007 5.371 1.00 83.50 110 ASN A C 1
ATOM 860 O O . ASN A 1 110 ? -9.783 -17.434 5.316 1.00 83.50 110 ASN A O 1
ATOM 864 N N . PHE A 1 111 ? -7.644 -17.470 6.006 1.00 80.31 111 PHE A N 1
ATOM 865 C CA . PHE A 1 111 ? -7.708 -16.192 6.731 1.00 80.31 111 PHE A CA 1
ATOM 866 C C . PHE A 1 111 ? -8.039 -14.981 5.831 1.00 80.31 111 PHE A C 1
ATOM 868 O O . PHE A 1 111 ? -8.764 -14.082 6.258 1.00 80.31 111 PHE A O 1
ATOM 875 N N . GLY A 1 112 ? -7.603 -14.976 4.564 1.00 79.31 112 GLY A N 1
ATOM 876 C CA . GLY A 1 112 ? -7.916 -13.910 3.596 1.00 79.31 112 GLY A CA 1
ATOM 877 C C . GLY A 1 112 ? -9.390 -13.862 3.160 1.00 79.31 112 GLY A C 1
ATOM 878 O O . GLY A 1 112 ? -9.880 -12.832 2.690 1.00 79.31 112 GLY A O 1
ATOM 879 N N . SER A 1 113 ? -10.136 -14.955 3.334 1.00 79.69 113 SER A N 1
ATOM 880 C CA . SER A 1 113 ? -11.595 -14.978 3.173 1.00 79.69 113 SER A CA 1
ATOM 881 C C . SER A 1 113 ? -12.317 -14.366 4.379 1.00 79.69 113 SER A C 1
ATOM 883 O O . SER A 1 113 ? -13.312 -13.659 4.220 1.00 79.69 113 SER A O 1
ATOM 885 N N . LEU A 1 114 ? -11.794 -14.585 5.590 1.00 76.31 114 LEU A N 1
ATOM 886 C CA . LEU A 1 114 ? -12.369 -14.055 6.831 1.00 76.31 114 LEU A CA 1
ATOM 887 C C . LEU A 1 114 ? -12.158 -12.538 6.954 1.00 76.31 114 LEU A C 1
ATOM 889 O O . LEU A 1 114 ? -13.084 -11.819 7.319 1.00 76.31 114 LEU A O 1
ATOM 893 N N . ALA A 1 115 ? -10.981 -12.034 6.566 1.00 71.69 115 ALA A N 1
ATOM 894 C CA . ALA A 1 115 ? -10.677 -10.601 6.594 1.00 71.69 115 ALA A CA 1
ATOM 895 C C . ALA A 1 115 ? -11.635 -9.763 5.721 1.00 71.69 115 ALA A C 1
ATOM 897 O O . ALA A 1 115 ? -12.124 -8.726 6.162 1.00 71.69 115 ALA A O 1
ATOM 898 N N . ARG A 1 116 ? -11.965 -10.232 4.508 1.00 72.88 116 ARG A N 1
ATOM 899 C CA . ARG A 1 116 ? -12.846 -9.510 3.564 1.00 72.88 116 ARG A CA 1
ATOM 900 C C . ARG A 1 116 ? -14.314 -9.462 3.996 1.00 72.88 116 ARG A C 1
ATOM 902 O O . ARG A 1 116 ? -15.019 -8.519 3.652 1.00 72.88 116 ARG A O 1
ATOM 909 N N . GLN A 1 117 ? -14.774 -10.441 4.775 1.00 64.12 117 GLN A N 1
ATOM 910 C CA . GLN A 1 117 ? -16.114 -10.404 5.373 1.00 64.12 117 GLN A CA 1
ATOM 911 C C . GLN A 1 117 ? -16.221 -9.326 6.467 1.00 64.12 117 GLN A C 1
ATOM 913 O O . GLN A 1 117 ? -17.300 -8.790 6.691 1.00 64.12 117 GLN A O 1
ATOM 918 N N . MET A 1 118 ? -15.100 -8.955 7.095 1.00 54.59 118 MET A N 1
ATOM 919 C CA . MET A 1 118 ? -15.038 -7.937 8.149 1.00 54.59 118 MET A CA 1
ATOM 920 C C . MET A 1 118 ? -15.169 -6.496 7.619 1.00 54.59 118 MET A C 1
ATOM 922 O O . MET A 1 118 ? -15.648 -5.613 8.327 1.00 54.59 118 MET A O 1
ATOM 926 N N . THR A 1 119 ? -14.726 -6.234 6.384 1.00 49.81 119 THR A N 1
ATOM 927 C CA . THR A 1 119 ? -14.556 -4.868 5.847 1.00 49.81 119 THR A CA 1
ATOM 928 C C . THR A 1 119 ? -15.847 -4.198 5.363 1.00 49.81 119 THR A C 1
ATOM 930 O O . THR A 1 119 ? -15.865 -2.983 5.184 1.00 49.81 119 THR A O 1
ATOM 933 N N . LEU A 1 120 ? -16.942 -4.945 5.190 1.00 53.69 120 LEU A N 1
ATOM 934 C CA . LEU A 1 120 ? -18.225 -4.479 4.627 1.00 53.69 120 LEU A CA 1
ATOM 935 C C . LEU A 1 120 ? -19.066 -3.588 5.581 1.00 53.69 120 LEU A C 1
ATOM 937 O O . LEU A 1 120 ? -20.292 -3.565 5.490 1.00 53.69 120 LEU A O 1
ATOM 941 N N . HIS A 1 121 ? -18.451 -2.887 6.543 1.00 50.44 121 HIS A N 1
ATOM 942 C CA . HIS A 1 121 ? -19.166 -2.325 7.702 1.00 50.44 121 HIS A CA 1
ATOM 943 C C . HIS A 1 121 ? -18.877 -0.833 8.066 1.00 50.44 121 HIS A C 1
ATOM 945 O O . HIS A 1 121 ? -19.456 -0.367 9.053 1.00 50.44 121 HIS A O 1
ATOM 951 N N . ILE A 1 122 ? -18.023 -0.073 7.339 1.00 42.41 122 ILE A N 1
ATOM 952 C CA . ILE A 1 122 ? -17.106 0.932 7.973 1.00 42.41 122 ILE A CA 1
ATOM 953 C C . ILE A 1 122 ? -17.088 2.445 7.503 1.00 42.41 122 ILE A C 1
ATOM 955 O O . ILE A 1 122 ? -16.408 3.233 8.149 1.00 42.41 122 ILE A O 1
ATOM 959 N N . GLN A 1 123 ? -17.782 2.944 6.462 1.00 31.58 123 GLN A N 1
ATOM 960 C CA . GLN A 1 123 ? -17.356 4.167 5.689 1.00 31.58 123 GLN A CA 1
ATOM 961 C C . GLN A 1 123 ? -18.255 5.510 5.777 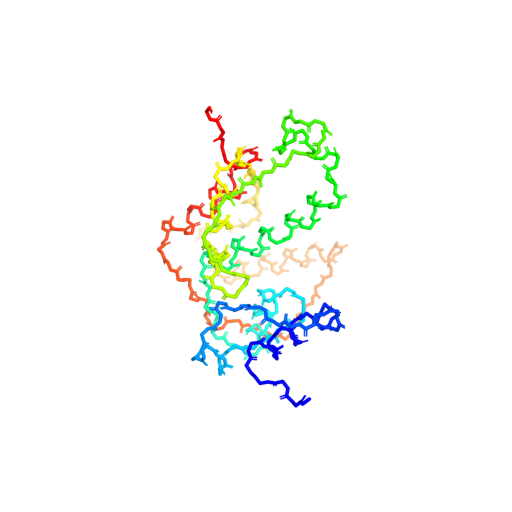1.00 31.58 123 GLN A C 1
ATOM 963 O O . GLN A 1 123 ? -19.428 5.367 6.121 1.00 31.58 123 GLN A O 1
ATOM 968 N N . ASN A 1 124 ? -17.764 6.789 5.484 1.00 36.00 124 ASN A N 1
ATOM 969 C CA . ASN A 1 124 ? -18.502 8.143 5.306 1.00 36.00 124 ASN A CA 1
ATOM 970 C C . ASN A 1 124 ? -17.974 9.570 4.644 1.00 36.00 124 ASN A C 1
ATOM 972 O O . ASN A 1 124 ? -18.101 10.547 5.359 1.00 36.00 124 ASN A O 1
ATOM 976 N N . SER A 1 125 ? -17.439 9.881 3.393 1.00 35.62 125 SER A N 1
ATOM 977 C CA . SER A 1 125 ? -16.855 11.202 2.752 1.00 35.62 125 SER A CA 1
ATOM 978 C C . SER A 1 125 ? -15.247 11.556 2.329 1.00 35.62 125 SER A C 1
ATOM 980 O O . SER A 1 125 ? -14.867 10.864 1.414 1.00 35.62 125 SER A O 1
ATOM 982 N N . VAL A 1 126 ? -14.140 12.406 2.569 1.00 41.34 126 VAL A N 1
ATOM 983 C CA . VAL A 1 126 ? -13.352 13.659 3.154 1.00 41.34 126 VAL A CA 1
ATOM 984 C C . VAL A 1 126 ? -12.296 14.240 2.098 1.00 41.34 126 VAL A C 1
ATOM 986 O O . VAL A 1 126 ? -11.841 13.310 1.450 1.00 41.34 126 VAL A O 1
ATOM 989 N N . VAL A 1 127 ? -11.669 15.470 1.872 1.00 44.81 127 VAL A N 1
ATOM 990 C CA . VAL A 1 127 ? -11.812 17.028 1.823 1.00 44.81 127 VAL A CA 1
ATOM 991 C C . VAL A 1 127 ? -10.700 17.660 0.831 1.00 44.81 127 VAL A C 1
ATOM 993 O O . VAL A 1 127 ? -9.933 16.830 0.357 1.00 44.81 127 VAL A O 1
ATOM 996 N N . ASP A 1 128 ? -10.360 18.925 0.376 1.00 38.50 128 ASP A N 1
ATOM 997 C CA . ASP A 1 128 ? -10.593 20.431 0.525 1.00 38.50 128 ASP A CA 1
ATOM 998 C C . ASP A 1 128 ? -10.108 21.317 -0.746 1.00 38.50 128 ASP A C 1
ATOM 1000 O O . ASP A 1 128 ? -10.285 20.847 -1.868 1.00 38.50 128 ASP A O 1
ATOM 1004 N N . SER A 1 129 ? -9.539 22.570 -0.649 1.00 45.78 129 SER A N 1
ATOM 1005 C CA . SER A 1 129 ? -9.421 23.685 -1.689 1.00 45.78 129 SER A CA 1
ATOM 1006 C C . SER A 1 129 ? -8.067 24.518 -1.844 1.00 45.78 129 SER A C 1
ATOM 1008 O O . SER A 1 129 ? -7.081 24.192 -1.188 1.00 45.78 129 SER A O 1
ATOM 1010 N N . THR A 1 130 ? -7.941 25.556 -2.740 1.00 44.75 130 THR A N 1
ATOM 1011 C CA . THR A 1 130 ? -6.635 26.185 -3.224 1.00 44.75 130 THR A CA 1
ATOM 1012 C C . THR A 1 130 ? -6.572 27.719 -3.578 1.00 44.75 130 THR A C 1
ATOM 1014 O O . THR A 1 130 ? -7.613 28.339 -3.765 1.00 44.75 130 THR A O 1
ATOM 1017 N N . LEU A 1 131 ? -5.357 28.329 -3.749 1.00 38.41 131 LEU A N 1
ATOM 1018 C CA . LEU A 1 131 ? -5.119 29.797 -4.005 1.00 38.41 131 LEU A CA 1
ATOM 1019 C C . LEU A 1 131 ? -3.917 30.244 -4.926 1.00 38.41 131 LEU A C 1
ATOM 1021 O O . LEU A 1 131 ? -3.735 31.438 -5.145 1.00 38.41 131 LEU A O 1
ATOM 1025 N N . VAL A 1 132 ? -3.043 29.368 -5.442 1.00 49.81 132 VAL A N 1
ATOM 1026 C CA . VAL A 1 132 ? -1.655 29.735 -5.876 1.00 49.81 132 VAL A CA 1
ATOM 1027 C C . VAL A 1 132 ? -1.517 30.747 -7.043 1.00 49.81 132 VAL A C 1
ATOM 1029 O O . VAL A 1 132 ? -0.478 31.396 -7.173 1.00 49.81 132 VAL A O 1
ATOM 1032 N N . ASP A 1 133 ? 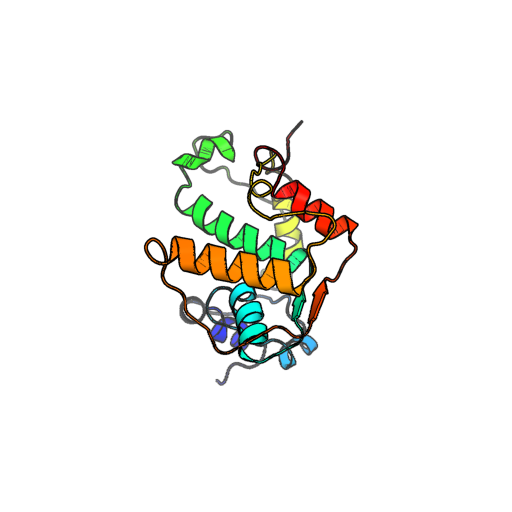-2.535 30.924 -7.883 1.00 52.97 133 ASP A N 1
ATOM 1033 C CA . ASP A 1 133 ? -2.411 31.446 -9.259 1.00 52.97 133 ASP A CA 1
ATOM 1034 C C . ASP A 1 133 ? -2.059 32.945 -9.420 1.00 52.97 133 ASP A C 1
ATOM 1036 O O . ASP A 1 133 ? -1.882 33.424 -10.538 1.00 52.97 133 ASP A O 1
ATOM 1040 N N . TRP A 1 134 ? -1.950 33.712 -8.332 1.00 50.25 134 TRP A N 1
ATOM 1041 C CA . TRP A 1 134 ? -1.895 35.184 -8.374 1.00 50.25 134 TRP A CA 1
ATOM 1042 C C . TRP A 1 134 ? -0.529 35.808 -8.747 1.00 50.25 134 TRP A C 1
ATOM 1044 O O . TRP A 1 134 ? -0.483 36.973 -9.140 1.00 50.25 134 TRP A O 1
ATOM 1054 N N . ILE A 1 135 ? 0.590 35.083 -8.606 1.00 41.53 135 ILE A N 1
ATOM 1055 C CA . ILE A 1 135 ? 1.938 35.702 -8.530 1.00 41.53 135 ILE A CA 1
ATOM 1056 C C . ILE A 1 135 ? 2.776 35.596 -9.823 1.00 41.53 135 ILE A C 1
ATOM 1058 O O . ILE A 1 135 ? 3.687 36.401 -10.029 1.00 41.53 135 ILE A O 1
ATOM 1062 N N . LEU A 1 136 ? 2.514 34.629 -10.708 1.00 52.12 136 LEU A N 1
ATOM 1063 C CA . LEU A 1 136 ? 3.366 34.397 -11.884 1.00 52.12 136 LEU A CA 1
ATOM 1064 C C . LEU A 1 136 ? 2.978 35.311 -13.067 1.00 52.12 136 LEU A C 1
ATOM 1066 O O . LEU A 1 136 ? 1.815 35.316 -13.467 1.00 52.12 136 LEU A O 1
ATOM 1070 N N . PRO A 1 137 ? 3.923 36.060 -13.674 1.00 57.78 137 PRO A N 1
ATOM 1071 C CA . PRO A 1 137 ? 3.602 37.035 -14.713 1.00 57.78 137 PRO A CA 1
ATOM 1072 C C . PRO A 1 137 ? 3.247 36.380 -16.052 1.00 57.78 137 PRO A C 1
ATOM 1074 O O . PRO A 1 137 ? 3.844 35.375 -16.456 1.00 57.78 137 PRO A O 1
ATOM 1077 N N . ASP A 1 138 ? 2.323 37.006 -16.781 1.00 62.28 138 ASP A N 1
ATOM 1078 C CA . ASP A 1 138 ? 1.892 36.582 -18.113 1.00 62.28 138 ASP A CA 1
ATOM 1079 C C . ASP A 1 138 ? 1.644 37.790 -19.031 1.00 62.28 138 ASP A C 1
ATOM 1081 O O . ASP A 1 138 ? 0.546 38.337 -19.104 1.00 62.28 138 ASP A O 1
ATOM 1085 N N . PHE A 1 139 ? 2.700 38.248 -19.712 1.00 76.44 139 PHE A N 1
ATOM 1086 C CA . PHE A 1 139 ? 2.619 39.322 -20.705 1.00 76.44 139 PHE A CA 1
ATOM 1087 C C . PHE A 1 139 ? 3.047 38.815 -22.086 1.00 76.44 139 PHE A C 1
ATOM 1089 O O . PHE A 1 139 ? 3.853 37.896 -22.219 1.00 76.44 139 PHE A O 1
ATOM 1096 N N . THR A 1 140 ? 2.525 39.438 -23.143 1.00 56.06 140 THR A N 1
ATOM 1097 C CA . THR A 1 140 ? 2.631 38.944 -24.530 1.00 56.06 140 THR A CA 1
ATOM 1098 C C . THR A 1 140 ? 4.047 38.938 -25.114 1.00 56.06 140 THR A C 1
ATOM 1100 O O . THR A 1 140 ? 4.289 38.263 -26.111 1.00 56.06 140 THR A O 1
ATOM 1103 N N . THR A 1 141 ? 4.989 39.663 -24.506 1.00 64.12 141 THR A N 1
ATOM 1104 C CA . THR A 1 141 ? 6.418 39.657 -24.864 1.00 64.12 141 THR A CA 1
ATOM 1105 C C . THR A 1 141 ? 7.270 38.752 -23.970 1.00 64.12 141 THR A C 1
ATOM 1107 O O . THR A 1 141 ? 8.454 38.578 -24.246 1.00 64.12 141 THR A O 1
ATOM 1110 N N . THR A 1 142 ? 6.706 38.178 -22.902 1.00 73.06 142 THR A N 1
ATOM 1111 C CA . THR A 1 142 ? 7.451 37.415 -21.893 1.00 73.06 142 THR A CA 1
ATOM 1112 C C . THR A 1 142 ? 7.864 36.044 -22.429 1.00 73.06 142 THR A C 1
ATOM 1114 O O . THR A 1 142 ? 7.052 35.126 -22.538 1.00 73.06 142 THR A O 1
ATOM 1117 N N . THR A 1 143 ? 9.152 35.868 -22.722 1.00 77.06 143 THR A N 1
ATOM 1118 C CA . THR A 1 143 ? 9.719 34.567 -23.094 1.00 77.06 143 THR A CA 1
ATOM 1119 C C . THR A 1 143 ? 9.998 33.700 -21.861 1.00 77.06 143 THR A C 1
ATOM 1121 O O . THR A 1 143 ? 9.945 34.160 -20.720 1.00 77.06 143 THR A O 1
ATOM 1124 N N . VAL A 1 144 ? 10.378 32.434 -22.076 1.00 68.44 144 VAL A N 1
ATOM 1125 C CA . VAL A 1 144 ? 10.862 31.548 -20.999 1.00 68.44 144 VAL A CA 1
ATOM 1126 C C . VAL A 1 144 ? 12.034 32.179 -20.239 1.00 68.44 144 VAL A C 1
ATOM 1128 O O . VAL A 1 144 ? 12.082 32.084 -19.018 1.00 68.44 144 VAL A O 1
ATOM 1131 N N . LYS A 1 145 ? 12.942 32.881 -20.936 1.00 72.19 145 LYS A N 1
ATOM 1132 C CA . LYS A 1 145 ? 14.081 33.567 -20.306 1.00 72.19 145 LYS A CA 1
ATOM 1133 C C . LYS A 1 145 ? 13.599 34.663 -19.362 1.00 72.19 145 LYS A C 1
ATOM 1135 O O . LYS A 1 145 ? 14.114 34.769 -18.257 1.00 72.19 145 LYS A O 1
ATOM 1140 N N . ASP A 1 146 ? 12.579 35.412 -19.767 1.00 71.81 146 ASP A N 1
ATOM 1141 C CA . ASP A 1 146 ? 12.001 36.484 -18.960 1.00 71.81 146 ASP A CA 1
ATOM 1142 C C . ASP A 1 146 ? 11.233 35.920 -17.757 1.00 71.81 146 ASP A C 1
ATOM 1144 O O . ASP A 1 146 ? 11.412 36.426 -16.655 1.00 71.81 146 ASP A O 1
ATOM 1148 N N . LYS A 1 147 ? 10.478 34.814 -17.901 1.00 67.50 147 LYS A N 1
ATOM 1149 C CA . LYS A 1 147 ? 9.866 34.133 -16.737 1.00 67.50 147 LYS A CA 1
ATOM 1150 C C . LYS A 1 147 ? 10.926 33.576 -15.777 1.00 67.50 147 LYS A C 1
ATOM 1152 O O . LYS A 1 147 ? 10.764 33.728 -14.571 1.00 67.50 147 LYS A O 1
ATOM 1157 N N . THR A 1 148 ? 12.030 33.002 -16.268 1.00 71.50 148 THR A N 1
ATOM 1158 C CA . THR A 1 148 ? 13.150 32.556 -15.414 1.00 71.50 148 THR A CA 1
ATOM 1159 C C . THR A 1 148 ? 13.838 33.729 -14.714 1.00 71.50 148 THR A C 1
ATOM 1161 O O . THR A 1 148 ? 14.083 33.648 -13.514 1.00 71.50 148 THR A O 1
ATOM 1164 N N . ILE A 1 149 ? 14.103 34.834 -15.417 1.00 75.81 149 ILE A N 1
ATOM 1165 C CA . ILE A 1 149 ? 14.684 36.048 -14.827 1.00 75.81 149 ILE A CA 1
ATOM 1166 C C . ILE A 1 149 ? 13.734 36.630 -13.775 1.00 75.81 149 ILE A C 1
ATOM 1168 O O . ILE A 1 149 ? 14.169 36.881 -12.659 1.00 75.81 149 ILE A O 1
ATOM 1172 N N . CYS A 1 150 ? 12.437 36.767 -14.061 1.00 70.75 150 CYS A N 1
ATOM 1173 C CA . CYS A 1 150 ? 11.445 37.230 -13.088 1.00 70.75 150 CYS A CA 1
ATOM 1174 C C . CYS A 1 150 ? 11.290 36.285 -11.887 1.00 70.75 150 CYS A C 1
ATOM 1176 O O . CYS A 1 150 ? 11.104 36.773 -10.780 1.00 70.75 150 CYS A O 1
ATOM 1178 N N . ALA A 1 151 ? 11.401 34.964 -12.061 1.00 62.00 151 ALA A N 1
ATOM 1179 C CA . ALA A 1 151 ? 11.358 34.009 -10.951 1.00 62.00 151 ALA A CA 1
ATOM 1180 C C . ALA A 1 151 ? 12.611 34.093 -10.061 1.00 62.00 151 ALA A C 1
ATOM 1182 O O . ALA A 1 151 ? 12.491 34.123 -8.839 1.00 62.00 151 ALA A O 1
ATOM 1183 N N . VAL A 1 152 ? 13.806 34.210 -10.652 1.00 72.38 152 VAL A N 1
ATOM 1184 C CA . VAL A 1 152 ? 15.062 34.414 -9.905 1.00 72.38 152 VAL A CA 1
ATOM 1185 C C . VAL A 1 152 ? 15.090 35.793 -9.235 1.00 72.38 152 VAL A C 1
ATOM 1187 O O . VAL A 1 152 ? 15.524 35.905 -8.093 1.00 72.38 152 VAL A O 1
ATOM 1190 N N . LEU A 1 153 ? 14.561 36.833 -9.888 1.00 71.25 153 LEU A N 1
ATOM 1191 C CA . LEU A 1 153 ? 14.379 38.157 -9.287 1.00 71.25 153 LEU A CA 1
ATOM 1192 C C . LEU A 1 153 ? 13.332 38.144 -8.170 1.00 71.25 153 LEU A C 1
ATOM 1194 O O . LEU A 1 153 ? 13.527 38.845 -7.186 1.00 71.25 153 LEU A O 1
ATOM 1198 N N . LEU A 1 154 ? 12.256 37.357 -8.277 1.00 61.25 154 LEU A N 1
ATOM 1199 C CA . LEU A 1 154 ? 11.275 37.173 -7.203 1.00 61.25 154 LEU A CA 1
ATOM 1200 C C . LEU A 1 154 ? 11.916 36.475 -6.000 1.00 61.25 154 LEU A C 1
ATOM 1202 O O . LEU A 1 154 ? 11.762 36.948 -4.880 1.00 61.25 154 LEU A O 1
ATOM 1206 N N . MET A 1 155 ? 12.676 35.401 -6.231 1.00 64.56 155 MET A N 1
ATOM 1207 C CA . MET A 1 155 ? 13.442 34.725 -5.181 1.00 64.56 155 MET A CA 1
ATOM 1208 C C . MET A 1 155 ? 14.439 35.688 -4.524 1.00 64.56 155 MET A C 1
ATOM 1210 O O . MET A 1 155 ? 14.398 35.853 -3.314 1.00 64.56 155 MET A O 1
ATOM 1214 N N . SER A 1 156 ? 15.249 36.423 -5.292 1.00 59.72 156 SER A N 1
ATOM 1215 C CA . SER A 1 156 ? 16.193 37.391 -4.711 1.00 59.72 156 SER A CA 1
ATOM 1216 C C . SER A 1 156 ? 15.489 38.569 -4.008 1.00 59.72 156 SER A C 1
ATOM 1218 O O . SER A 1 156 ? 15.901 39.005 -2.936 1.00 59.72 156 SER A O 1
ATOM 1220 N N . SER A 1 157 ? 14.339 39.026 -4.518 1.00 56.38 157 SER A N 1
ATOM 1221 C CA . SER A 1 157 ? 13.495 40.030 -3.840 1.00 56.38 157 SER A CA 1
ATOM 1222 C C . SER A 1 157 ? 12.904 39.522 -2.519 1.00 56.38 157 SER A C 1
ATOM 1224 O O . SER A 1 157 ? 12.546 40.325 -1.658 1.00 56.38 157 SER A O 1
ATOM 1226 N N . LEU A 1 158 ? 12.795 38.201 -2.352 1.00 57.94 158 LEU A N 1
ATOM 1227 C CA . LEU A 1 158 ? 12.309 37.540 -1.143 1.00 57.94 158 LEU A CA 1
ATOM 1228 C C . LEU A 1 158 ? 13.436 36.878 -0.321 1.00 57.94 158 LEU A C 1
ATOM 1230 O O . LEU A 1 158 ? 13.159 36.243 0.692 1.00 57.94 158 LEU A O 1
ATOM 1234 N N . GLU A 1 159 ? 14.703 37.076 -0.688 1.00 50.44 159 GLU A N 1
ATOM 1235 C CA . GLU A 1 159 ? 15.895 36.479 -0.057 1.00 50.44 159 GLU A CA 1
ATOM 1236 C C . GLU A 1 159 ? 16.120 36.984 1.376 1.00 50.44 159 GLU A C 1
ATOM 1238 O O . GLU A 1 159 ? 16.643 36.277 2.229 1.00 50.44 159 GLU A O 1
ATOM 1243 N N . SER A 1 160 ? 15.614 38.181 1.694 1.00 48.91 160 SER A N 1
ATOM 1244 C CA . SER A 1 160 ? 15.537 38.683 3.078 1.00 48.91 160 SER A CA 1
ATOM 1245 C C . SER A 1 160 ? 14.465 37.984 3.936 1.00 48.91 160 SER A C 1
ATOM 1247 O O . SER A 1 160 ? 14.356 38.275 5.127 1.00 48.91 160 SER A O 1
ATOM 1249 N N . TYR A 1 161 ? 13.674 37.078 3.351 1.00 44.62 161 TYR A N 1
ATOM 1250 C CA . TYR A 1 161 ? 12.627 36.292 4.015 1.00 44.62 161 TYR A CA 1
ATOM 1251 C C . TYR A 1 161 ? 12.816 34.767 3.868 1.00 44.62 161 TYR A C 1
ATOM 1253 O O . TYR A 1 161 ? 12.272 34.022 4.684 1.00 44.62 161 TYR A O 1
ATOM 1261 N N . PHE A 1 162 ? 13.586 34.288 2.880 1.00 40.22 162 PHE A N 1
ATOM 1262 C CA . PHE A 1 162 ? 13.836 32.860 2.633 1.00 40.22 162 PHE A CA 1
ATOM 1263 C C . PHE A 1 162 ? 15.292 32.574 2.234 1.00 40.22 162 PHE A C 1
ATOM 1265 O O . PHE A 1 162 ? 15.867 33.278 1.411 1.00 40.22 162 PHE A O 1
ATOM 1272 N N . ASN A 1 163 ? 15.846 31.472 2.748 1.00 39.78 163 ASN A N 1
ATOM 1273 C CA . ASN A 1 163 ? 17.139 30.931 2.316 1.00 39.78 163 ASN A CA 1
ATOM 1274 C C . ASN A 1 163 ? 16.963 29.965 1.130 1.00 39.78 163 ASN A C 1
ATOM 1276 O O . ASN A 1 163 ? 15.968 29.240 1.069 1.00 39.78 163 ASN A O 1
ATOM 1280 N N . TYR A 1 164 ? 17.964 29.886 0.248 1.00 42.00 164 TYR A N 1
ATOM 1281 C CA . TYR A 1 164 ? 17.953 29.019 -0.936 1.00 42.00 164 TYR A CA 1
ATOM 1282 C C . TYR A 1 164 ? 19.166 28.073 -0.971 1.00 42.00 164 TYR A C 1
ATOM 1284 O O . TYR A 1 164 ? 20.296 28.488 -0.723 1.00 42.00 164 TYR A O 1
ATOM 1292 N N . GLU A 1 165 ? 18.932 26.803 -1.310 1.00 41.66 165 GLU A N 1
ATOM 1293 C CA . GLU A 1 165 ? 19.940 25.738 -1.427 1.00 41.66 165 GLU A CA 1
ATOM 1294 C C . GLU A 1 165 ? 19.712 24.945 -2.729 1.00 41.66 165 GLU A C 1
ATOM 1296 O O . GLU A 1 165 ? 18.583 24.849 -3.213 1.00 41.66 165 GLU A O 1
ATOM 1301 N N . ILE A 1 166 ? 20.775 24.369 -3.304 1.00 46.72 166 ILE A N 1
ATOM 1302 C CA . ILE A 1 166 ? 20.706 23.494 -4.485 1.00 46.72 166 ILE A CA 1
ATOM 1303 C C . ILE A 1 166 ? 21.277 22.121 -4.119 1.00 46.72 166 ILE A C 1
ATOM 1305 O O . ILE A 1 166 ? 22.425 22.009 -3.695 1.00 46.72 166 ILE A O 1
ATOM 1309 N N . MET A 1 167 ? 20.471 21.074 -4.302 1.00 43.25 167 MET A N 1
ATOM 1310 C CA . MET A 1 167 ? 20.767 19.705 -3.871 1.00 43.25 167 MET A CA 1
ATOM 1311 C C . MET A 1 167 ? 21.191 18.808 -5.044 1.00 43.25 167 MET A C 1
ATOM 1313 O O . MET A 1 167 ? 20.741 18.990 -6.176 1.00 43.25 167 MET A O 1
ATOM 1317 N N . CYS A 1 168 ? 22.022 17.796 -4.773 1.00 51.94 168 CYS A N 1
ATOM 1318 C CA . CYS A 1 168 ? 22.322 16.736 -5.738 1.00 51.94 168 CYS A CA 1
ATOM 1319 C C . CYS A 1 168 ? 21.032 16.028 -6.182 1.00 51.94 168 CYS A C 1
ATOM 1321 O O . CYS A 1 168 ? 20.307 15.480 -5.353 1.00 51.94 168 CYS A O 1
ATOM 1323 N N . ILE A 1 169 ? 20.773 16.010 -7.490 1.00 55.59 169 ILE A N 1
ATOM 1324 C CA . ILE A 1 169 ? 19.555 15.446 -8.084 1.00 55.59 169 ILE A CA 1
ATOM 1325 C C . ILE A 1 169 ? 19.546 13.912 -8.080 1.00 55.59 169 ILE A C 1
ATOM 1327 O O . ILE A 1 169 ? 19.779 13.265 -9.100 1.00 55.59 169 ILE A O 1
ATOM 1331 N N . CYS A 1 170 ? 19.193 13.322 -6.937 1.00 70.12 170 CYS A N 1
ATOM 1332 C CA . CYS A 1 170 ? 18.458 12.058 -6.933 1.00 70.12 170 CYS A CA 1
ATOM 1333 C C . CYS A 1 170 ? 17.116 12.244 -7.673 1.00 70.12 170 CYS A C 1
ATOM 1335 O O . CYS A 1 170 ? 16.590 13.353 -7.776 1.00 70.12 170 CYS A O 1
ATOM 1337 N N . GLY A 1 171 ? 16.561 11.172 -8.239 1.00 73.06 171 GLY A N 1
ATOM 1338 C CA . GLY A 1 171 ? 15.384 11.295 -9.099 1.00 73.06 171 GLY A CA 1
ATOM 1339 C C . GLY A 1 171 ? 14.899 9.967 -9.659 1.00 73.06 171 GLY A C 1
ATOM 1340 O O . GLY A 1 171 ? 15.698 9.127 -10.064 1.00 73.06 171 GLY A O 1
ATOM 1341 N N . ILE A 1 172 ? 13.580 9.797 -9.695 1.00 89.50 172 ILE A N 1
ATOM 1342 C CA . ILE A 1 172 ? 12.899 8.607 -10.215 1.00 89.50 172 ILE A CA 1
ATOM 1343 C C . ILE A 1 172 ? 12.772 8.768 -11.747 1.00 89.50 172 ILE A C 1
ATOM 1345 O O . ILE A 1 172 ? 12.049 9.671 -12.170 1.00 89.50 172 ILE A O 1
ATOM 1349 N N . PRO A 1 173 ? 13.446 7.962 -12.599 1.00 91.25 173 PRO A N 1
ATOM 1350 C CA . PRO A 1 173 ? 13.531 8.245 -14.041 1.00 91.25 173 PRO A CA 1
ATOM 1351 C C . PRO A 1 173 ? 12.204 8.105 -14.794 1.00 91.25 173 PRO A C 1
ATOM 1353 O O . PRO A 1 173 ? 11.986 8.780 -15.796 1.00 91.25 173 PRO A O 1
ATOM 1356 N N . SER A 1 174 ? 11.305 7.249 -14.306 1.00 94.69 174 SER A N 1
ATOM 1357 C CA . SER A 1 174 ? 9.881 7.296 -14.638 1.00 94.69 174 SER A CA 1
ATOM 1358 C C . SER A 1 174 ? 9.057 6.709 -13.498 1.00 94.69 174 SER A C 1
ATOM 1360 O O . SER A 1 174 ? 9.519 5.808 -12.791 1.00 94.69 174 SER A O 1
ATOM 1362 N N . VAL A 1 175 ? 7.821 7.187 -13.357 1.00 94.69 175 VAL A N 1
ATOM 1363 C CA . VAL A 1 175 ? 6.793 6.543 -12.535 1.00 94.69 175 VAL A CA 1
ATOM 1364 C C . VAL A 1 175 ? 5.806 5.859 -13.476 1.00 94.69 175 VAL A C 1
ATOM 1366 O O . VAL A 1 175 ? 5.181 6.522 -14.302 1.00 94.69 175 VAL A O 1
ATOM 1369 N N . THR A 1 176 ? 5.671 4.543 -13.355 1.00 96.56 176 THR A N 1
ATOM 1370 C CA . THR A 1 176 ? 4.627 3.761 -14.021 1.00 96.56 176 THR A CA 1
ATOM 1371 C C . THR A 1 176 ? 3.493 3.558 -13.029 1.00 96.56 176 THR A C 1
ATOM 1373 O O . THR A 1 176 ? 3.671 2.896 -12.008 1.00 96.56 176 THR A O 1
ATOM 1376 N N . LEU A 1 177 ? 2.329 4.128 -13.325 1.00 94.44 177 LEU A N 1
ATOM 1377 C CA . LEU A 1 177 ? 1.111 3.876 -12.565 1.00 94.44 177 LEU A CA 1
ATOM 1378 C C . LEU A 1 177 ? 0.357 2.716 -13.223 1.00 94.44 177 LEU A C 1
ATOM 1380 O O . LEU A 1 177 ? -0.045 2.823 -14.380 1.00 94.44 177 LEU A O 1
ATOM 1384 N N . GLU A 1 178 ? 0.202 1.607 -12.504 1.00 95.75 178 GLU A N 1
ATOM 1385 C CA . GLU A 1 178 ? -0.617 0.466 -12.932 1.00 95.75 178 GLU A CA 1
ATOM 1386 C C . GLU A 1 178 ? -2.109 0.703 -12.640 1.00 95.75 178 GLU A C 1
ATOM 1388 O O . GLU A 1 178 ? -2.478 1.644 -11.938 1.00 95.75 178 GLU A O 1
ATOM 1393 N N . GLY A 1 179 ? -2.985 -0.150 -13.178 1.00 93.19 179 GLY A N 1
ATOM 1394 C CA . GLY A 1 179 ? -4.432 0.096 -13.190 1.00 93.19 179 GLY A CA 1
ATOM 1395 C C . GLY A 1 179 ? -4.827 1.196 -14.182 1.00 93.19 179 GLY A C 1
ATOM 1396 O O . GLY A 1 179 ? -3.984 1.764 -14.878 1.00 93.19 179 GLY A O 1
ATOM 1397 N N . GLU A 1 180 ? -6.119 1.502 -14.283 1.00 95.12 180 GLU A N 1
ATOM 1398 C CA . GLU A 1 180 ? -6.590 2.544 -15.200 1.00 95.12 180 GLU A CA 1
ATOM 1399 C C . GLU A 1 180 ? -6.677 3.914 -14.519 1.00 95.12 180 GLU A C 1
ATOM 1401 O O . GLU A 1 180 ? -6.793 4.027 -13.297 1.00 95.12 180 GLU A O 1
ATOM 1406 N N . ARG A 1 181 ? -6.735 4.994 -15.316 1.00 90.44 181 ARG A N 1
ATOM 1407 C CA . ARG A 1 181 ? -7.030 6.351 -14.811 1.00 90.44 181 ARG A CA 1
ATOM 1408 C C . ARG A 1 181 ? -8.288 6.374 -13.929 1.00 90.44 181 ARG A C 1
ATOM 1410 O O . ARG A 1 181 ? -8.342 7.133 -12.966 1.00 90.44 181 ARG A O 1
ATOM 1417 N N . ALA A 1 182 ? -9.279 5.536 -14.238 1.00 94.88 182 ALA A N 1
ATOM 1418 C CA . ALA A 1 182 ? -10.496 5.398 -13.447 1.00 94.88 182 ALA A CA 1
ATOM 1419 C C . ALA A 1 182 ? -10.243 4.863 -12.023 1.00 94.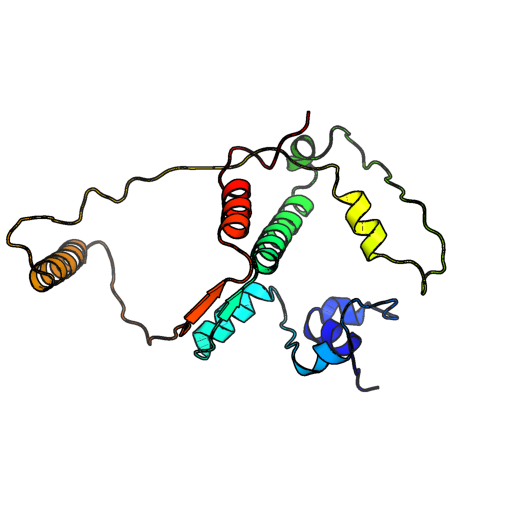88 182 ALA A C 1
ATOM 1421 O O . ALA A 1 182 ? -10.987 5.213 -11.114 1.00 94.88 182 ALA A O 1
ATOM 1422 N N . ASP A 1 183 ? -9.215 4.043 -11.796 1.00 93.06 183 ASP A N 1
ATOM 1423 C CA . ASP A 1 183 ? -8.884 3.508 -10.468 1.00 93.06 183 ASP A CA 1
ATOM 1424 C C . ASP A 1 183 ? -8.133 4.529 -9.613 1.00 93.06 183 ASP A C 1
ATOM 1426 O O . ASP A 1 183 ? -8.432 4.686 -8.430 1.00 93.06 183 ASP A O 1
ATOM 1430 N N . TRP A 1 184 ? -7.236 5.300 -10.232 1.00 92.00 184 TRP A N 1
ATOM 1431 C CA . TRP A 1 184 ? -6.598 6.451 -9.591 1.00 92.00 184 TRP A CA 1
ATOM 1432 C C . TRP A 1 184 ? -7.600 7.559 -9.259 1.00 92.00 184 TRP A C 1
ATOM 1434 O O . TRP A 1 184 ? -7.502 8.154 -8.188 1.00 92.00 184 TRP A O 1
ATOM 1444 N N . GLN A 1 185 ? -8.609 7.778 -10.110 1.00 90.31 185 GLN A N 1
ATOM 1445 C CA . GLN A 1 185 ? -9.725 8.674 -9.800 1.00 90.31 185 GLN A CA 1
ATOM 1446 C C . GLN A 1 185 ? -10.502 8.171 -8.572 1.00 90.31 185 GLN A C 1
ATOM 1448 O O . GLN A 1 185 ? -10.590 8.897 -7.591 1.00 90.31 185 GLN A O 1
ATOM 1453 N N . LYS A 1 186 ? -10.922 6.893 -8.537 1.00 87.75 186 LYS A N 1
ATOM 1454 C CA . LYS A 1 186 ? -11.581 6.283 -7.356 1.00 87.75 186 LYS A CA 1
ATOM 1455 C C . LYS A 1 186 ? -10.746 6.375 -6.071 1.00 87.75 186 LYS A C 1
ATOM 1457 O O . LYS A 1 186 ? -11.319 6.327 -4.985 1.00 87.75 186 LYS A O 1
ATOM 1462 N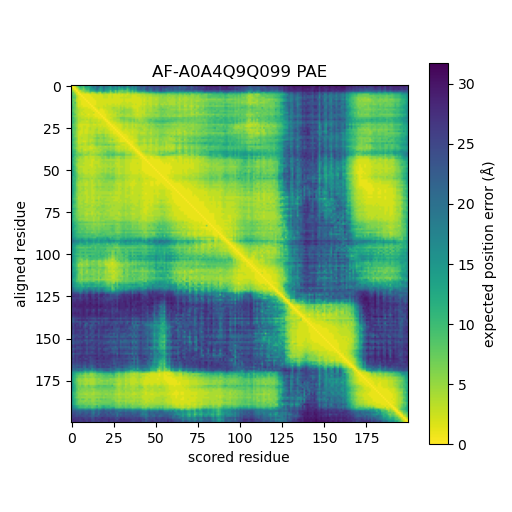 N . LEU A 1 187 ? -9.413 6.423 -6.164 1.00 86.75 187 LEU A N 1
ATOM 1463 C CA . LEU A 1 187 ? -8.529 6.629 -5.013 1.00 86.75 187 LEU A CA 1
ATOM 1464 C C . LEU A 1 187 ? -8.556 8.094 -4.568 1.00 86.75 187 LEU A C 1
ATOM 1466 O O . LEU A 1 187 ? -8.779 8.348 -3.387 1.00 86.75 187 LEU A O 1
ATOM 1470 N N . LEU A 1 188 ? -8.394 9.038 -5.500 1.00 84.19 188 LEU A N 1
ATOM 1471 C CA . LEU A 1 188 ? -8.490 10.474 -5.230 1.00 84.19 188 LEU A CA 1
ATOM 1472 C C . LE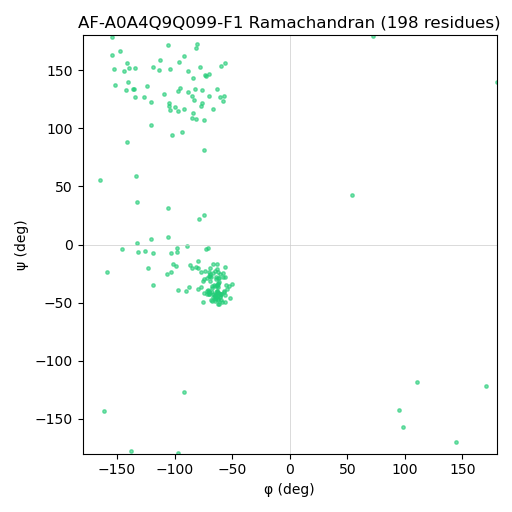U A 1 188 ? -9.849 10.829 -4.608 1.00 84.19 188 LEU A C 1
ATOM 1474 O O . LEU A 1 188 ? -9.885 11.394 -3.522 1.00 84.19 188 LEU A O 1
ATOM 1478 N N . ASP A 1 189 ? -10.951 10.365 -5.203 1.00 85.50 189 ASP A N 1
ATOM 1479 C CA . ASP A 1 189 ? -12.328 10.599 -4.743 1.00 85.50 189 ASP A CA 1
ATOM 1480 C C . ASP A 1 189 ? -12.588 10.105 -3.299 1.00 85.50 189 ASP A C 1
ATOM 1482 O O . 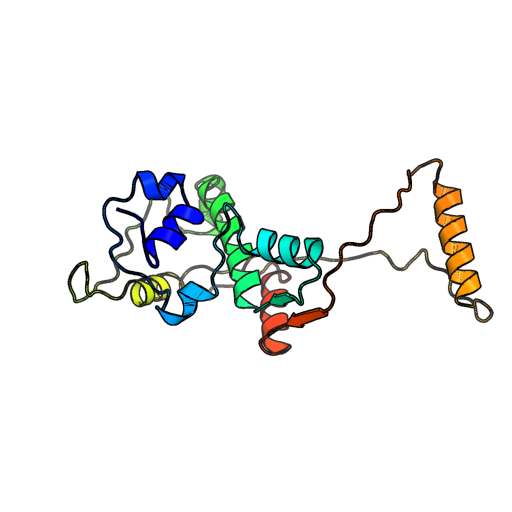ASP A 1 189 ? -13.485 10.605 -2.623 1.00 85.50 189 ASP A O 1
ATOM 1486 N N . ARG A 1 190 ? -11.808 9.127 -2.805 1.00 80.56 190 ARG A N 1
ATOM 1487 C CA . ARG A 1 190 ? -11.858 8.619 -1.413 1.00 80.56 190 ARG A CA 1
ATOM 1488 C C . ARG A 1 190 ? -10.994 9.411 -0.430 1.00 80.56 190 ARG A C 1
ATOM 1490 O O . ARG A 1 190 ? -11.148 9.237 0.777 1.00 80.56 190 ARG A O 1
ATOM 1497 N N . VAL A 1 191 ? -10.048 10.194 -0.939 1.00 80.56 191 VAL A N 1
ATOM 1498 C CA . VAL A 1 191 ? -9.128 11.051 -0.174 1.00 80.56 191 VAL A CA 1
ATOM 1499 C C . VAL A 1 191 ? -9.580 12.519 -0.215 1.00 80.56 191 VAL A C 1
ATOM 1501 O O . VAL A 1 191 ? -9.144 13.290 0.637 1.00 80.56 191 VAL A O 1
ATOM 1504 N N . THR A 1 192 ? -10.462 12.892 -1.160 1.00 76.88 192 THR A N 1
ATOM 1505 C CA . THR A 1 192 ? -10.948 14.271 -1.375 1.00 76.88 192 THR A CA 1
ATOM 1506 C C . THR A 1 192 ? -12.479 14.438 -1.527 1.00 76.88 192 THR A C 1
ATOM 1508 O O . THR A 1 192 ? -12.937 15.245 -2.332 1.00 76.88 192 THR A O 1
ATOM 1511 N N . SER A 1 193 ? -13.296 13.671 -0.800 1.00 66.38 193 SER A N 1
ATOM 1512 C CA . SER A 1 193 ? -14.745 13.917 -0.629 1.00 66.38 193 SER A CA 1
ATOM 1513 C C . SER A 1 193 ? -15.026 14.785 0.632 1.00 66.38 193 SER A C 1
ATOM 1515 O O . SER A 1 193 ? -14.425 15.838 0.723 1.00 66.38 193 SER A O 1
ATOM 1517 N N . ASP A 1 194 ? -15.882 14.437 1.611 1.00 50.53 194 ASP A N 1
ATOM 1518 C CA . ASP A 1 194 ? -16.153 15.272 2.825 1.00 50.53 194 ASP A CA 1
ATOM 1519 C C . ASP A 1 194 ? -16.150 14.667 4.301 1.00 50.53 194 ASP A C 1
ATOM 1521 O O . ASP A 1 194 ? -16.146 15.462 5.230 1.00 50.53 194 ASP A O 1
ATOM 1525 N N . ARG A 1 195 ? -16.023 13.336 4.588 1.00 52.28 195 ARG A N 1
ATOM 1526 C CA . ARG A 1 195 ? -15.787 12.626 5.913 1.00 52.28 195 ARG A CA 1
ATOM 1527 C C . ARG A 1 195 ? -15.185 11.132 6.002 1.00 52.28 195 ARG A C 1
ATOM 1529 O O . ARG A 1 195 ? -14.664 10.820 7.064 1.00 52.28 195 ARG A O 1
ATOM 1536 N N . LEU A 1 196 ? -15.259 10.206 4.997 1.00 54.34 196 LEU A N 1
ATOM 1537 C CA . LEU A 1 196 ? -14.848 8.747 4.749 1.00 54.34 196 LEU A CA 1
ATOM 1538 C C . LEU A 1 196 ? -15.423 8.061 3.399 1.00 54.34 196 LEU A C 1
ATOM 1540 O O . LEU A 1 196 ? -15.048 8.577 2.378 1.00 54.34 196 LEU A O 1
ATOM 1544 N N . PRO A 1 197 ? -16.201 6.930 3.191 1.00 51.00 197 PRO A N 1
ATOM 1545 C CA . PRO A 1 197 ? -17.485 6.872 2.284 1.00 51.00 197 PRO A CA 1
ATOM 1546 C C . PRO A 1 197 ? -18.948 6.341 2.746 1.00 51.00 197 PRO A C 1
ATOM 1548 O O . PRO A 1 197 ? -19.076 5.215 3.171 1.00 51.00 197 PRO A O 1
ATOM 1551 N N . ALA A 1 198 ? -20.115 7.026 2.616 1.00 37.91 198 ALA A N 1
ATOM 1552 C CA . ALA A 1 198 ? -21.376 6.854 3.457 1.00 37.91 198 ALA A CA 1
ATOM 1553 C C . ALA A 1 198 ? -22.147 5.495 3.650 1.00 37.91 198 ALA A C 1
ATOM 1555 O O . ALA A 1 198 ? -22.149 4.620 2.789 1.00 37.91 198 ALA A O 1
ATOM 1556 N N . LYS A 1 199 ? -22.907 5.388 4.773 1.00 36.16 199 LYS A N 1
ATOM 1557 C CA . LYS A 1 199 ? -23.978 4.386 5.044 1.00 36.16 199 LYS A CA 1
ATOM 1558 C C . LYS A 1 199 ? -25.382 4.927 4.739 1.00 36.16 199 LYS A C 1
ATOM 1560 O O . LYS A 1 199 ? -25.739 5.988 5.250 1.00 36.16 199 LYS A O 1
ATOM 1565 N N . GLU A 1 200 ? -26.159 4.126 4.013 1.00 35.06 200 GLU A N 1
ATOM 1566 C CA . GLU A 1 200 ? -27.633 4.165 3.936 1.00 35.06 200 GLU A CA 1
ATOM 1567 C C . GLU A 1 200 ? -28.276 3.379 5.101 1.00 35.06 200 GLU A C 1
ATOM 1569 O O . GLU A 1 200 ? -27.606 2.456 5.631 1.00 35.06 200 GLU A O 1
#

Organism: NCBI:txid114155

Foldseek 3Di:
DPDDPVLVLCCQAPVPVSVVDDDDLDDPDDPVCRVVDDHHHDLPLVVLVVVCLVPQAAAEDELVSVLVSVVVVVVVVCVVCVQVCVVVWDPDPDDDDDDDDFDDDSNPTDVVVVVVVVPPRGWCWCADDDDPDDPQDDDPPQDPVNSVVVVVVVCVVCCVPDDDDDDDGRDHNHYHYDDDPVSVVVSVRQHHTHRTHDDD

Sequence (200 aa):
AKTTGAERVLEVAASAQWRQCRELLQTSIAPEDLSNLQPAQGNGFVEAVLTAYKRHHHLVIRPDDAWISILSQLNFYVNAHAEELRSHFVAHGAKKLLTVPAVGTRYTVNFGSLARQMTLHIQNSVVDSTLVDWILPDFTTTTVKDKTICAVLLMSSLESYFNYEIMCICGIPSVTLEGERADWQKLLDRVTSDRLPAKE

Solvent-accessible surface area (backbone atoms only — not comparable to full-atom values): 12783 Å² total; per-residue (Å²): 131,86,71,76,62,68,64,39,44,45,40,50,33,39,52,74,58,41,78,72,55,89,73,86,67,76,78,90,76,52,83,80,48,63,83,73,63,77,64,44,70,72,62,56,63,61,52,48,55,49,46,18,25,76,65,52,32,69,37,76,46,44,60,62,58,57,51,53,53,53,50,51,54,50,49,54,52,48,66,74,40,44,76,83,48,29,82,82,69,43,102,56,97,66,88,79,89,83,85,81,88,82,78,74,49,93,76,67,46,65,64,76,62,56,56,61,69,66,63,82,74,76,51,42,25,22,54,94,91,92,79,85,81,82,77,76,88,87,56,99,83,62,45,73,66,49,52,50,51,52,49,54,49,48,48,60,74,40,44,94,79,47,89,86,87,87,76,86,85,63,42,55,78,42,78,46,72,50,80,52,74,70,51,52,46,60,50,48,54,50,58,48,37,74,65,36,52,76,79,134

Secondary structure (DSSP, 8-state):
----SHHHHHHHHSHHHHTT-S--------TTGGGT----SS-HHHHHHHHHHHHTPPEEE-HHHHHHHHHHHHHHHHHHTTTTTHHHH-S-SSPPP------S-TTTS-HHHHHHHHSTT----------GGGSS---TT--HHHHHHHHHHHHHHTTTT-----------S-EEE-S-HHHHHHHHHHHSSSSSS---

Radius of gyration: 24.15 Å; Cα contacts (8 Å, |Δi|>4): 136; chains: 1; bounding box: 50×67×50 Å